Protein AF-A0A545V4P3-F1 (afdb_monomer)

Radius of gyration: 19.89 Å; Cα contacts (8 Å, |Δi|>4): 329; chains: 1; bounding box: 44×47×58 Å

Mean predicted aligned error: 7.84 Å

Solvent-accessible surface area (backbone atoms only — not comparable to full-atom values): 15737 Å² total; per-residue (Å²): 137,82,85,71,93,65,89,86,64,93,69,80,79,75,76,52,69,72,54,35,56,75,68,66,57,77,75,70,66,34,57,62,39,67,76,72,44,78,61,84,86,71,68,67,80,86,48,98,80,55,90,81,79,73,75,94,61,71,41,50,78,60,34,38,66,41,54,41,55,56,48,50,54,50,46,51,55,50,49,49,44,52,74,58,48,37,65,67,29,91,68,31,31,36,61,72,32,31,60,88,28,85,80,6,71,56,28,46,50,51,49,53,51,52,52,60,55,66,48,39,36,76,78,66,34,70,83,85,34,57,50,60,65,33,40,80,72,75,39,26,65,59,50,47,53,50,43,43,54,52,28,47,46,48,25,56,65,44,50,73,44,40,50,92,77,72,53,79,83,37,52,50,48,62,46,83,54,87,72,50,66,70,51,84,76,63,88,65,47,41,56,52,45,28,50,51,25,55,50,21,20,46,49,41,20,48,48,57,47,47,29,45,77,66,71,41,79,76,83,46,72,67,50,50,50,43,33,52,55,16,21,54,50,18,50,49,40,54,74,26,35,39,39,46,74,59,74,55,87,55,18,58,61,31,19,52,46,16,49,55,49,46,66,55,47,37,77,79,36,74,80,38,75,82,103

Organism: NCBI:txid43265

Nearest PDB structures (foldseek):
  3qb5-assembly1_C-2  TM=3.252E-01  e=9.120E-01  Homo sapiens

Sequence (275 aa):
MDCMVNSGTYNPPMLPMSEMIKLKIPRPVGVVEFAFGPDPSSSAPRSDESYANHTTGILDITQGFEILVAGFGIWTHLMAFIFQDGRRAPGMCAPSNCPWVPGSPWFASRDQLETWRANQHRKLYYPNNSVAVHMTLGYGETFSYLNLLYYVSTLMLHREYFPFLPTLESTPQGPVDHPMLEATAPEGWWDESARALFGAAENIAKILHESSECGVHLMTPFAGFCAFSAGYLNLYVYYFPRMNLGRSPQAKTCMDMCLDYLNQFRKIWTIADGW

Secondary structure (DSSP, 8-state):
-------SS-PPPPPPHHHHHHTTPPPPPPHHHHHH---GGG-----TTTTTT---S-B-GGGHHHHHHHHHHHHHHHHHHHHTTGGGSTTTTSGGGSTTSTTSHHHHHHHHHHHHHHTB-GGG-TTTS-HHHHHHTT-HHHHHHHHHHHHHHHHHHHHTTS-SS--TT--S----SSSPPSSPPPTTHHHHHHHHHHHHHHHHHHHHHHHHHTT----SHHHHHHHHHHHHHHHHHHH-GGGGTT--TTHHHHHHHHHHHHHHHTTT-GGGGG-

InterPro domains:
  IPR050815 Transcription factor, fungi [PTHR47338] (1-273)

pLDDT: mean 86.5, std 17.15, range [29.67, 98.88]

Foldseek 3Di:
DDPPDDQPDDDPDDDQPVVCLVVVPDADDFQCCVVPNDDPVVCPDPPNPPPPDDPVAQAELRCLRSLLVLLVNLVVLLVVCVVCVNCQPPPCLEPCQDLPHPPRSLVVSVVSLVVSVVSHDPCLDPPVHALLVCVVVVRSLSSLSSLLSSLVSLQSSLVSFAEPDDDLPDAQDGYPDPPHRPDDDPPCPSLVSLCSNLVSLLRLLVSCLRCVVSVNLPQDVSNLVSLVSSLVSLVVCVSRVNHNPVPCPCSVVSNVSSVVSLVVNCVPGVSSVVD

Structure (mmCIF, N/CA/C/O backbone):
data_AF-A0A545V4P3-F1
#
_entry.id   AF-A0A545V4P3-F1
#
loop_
_atom_site.group_PDB
_atom_site.id
_atom_site.type_symbol
_atom_site.label_atom_id
_atom_site.label_alt_id
_atom_site.label_comp_id
_atom_site.label_asym_id
_atom_site.label_entity_id
_atom_site.label_seq_id
_atom_site.pdbx_PDB_ins_code
_atom_site.Cartn_x
_atom_site.Cartn_y
_atom_site.Cartn_z
_atom_site.occupancy
_atom_site.B_iso_or_equiv
_atom_site.auth_seq_id
_atom_site.auth_comp_id
_atom_site.auth_asym_id
_atom_site.auth_atom_id
_atom_site.pdbx_PDB_model_num
ATOM 1 N N . MET A 1 1 ? -10.320 12.711 -17.713 1.00 29.67 1 MET A N 1
ATOM 2 C CA . MET A 1 1 ? -11.751 12.418 -17.452 1.00 29.67 1 MET A CA 1
ATOM 3 C C . MET A 1 1 ? -11.775 12.133 -15.971 1.00 29.67 1 MET A C 1
ATOM 5 O O . MET A 1 1 ? -11.567 11.003 -15.555 1.00 29.67 1 MET A O 1
ATOM 9 N N . ASP A 1 2 ? -11.828 13.216 -15.201 1.00 34.31 2 ASP A N 1
ATOM 10 C CA . ASP A 1 2 ? -11.319 13.250 -13.833 1.00 34.31 2 ASP A CA 1
ATOM 11 C C . ASP A 1 2 ? -12.499 13.123 -12.889 1.00 34.31 2 ASP A C 1
ATOM 13 O O . ASP A 1 2 ? -13.100 14.109 -12.467 1.00 34.31 2 ASP A O 1
ATOM 17 N N . CYS A 1 3 ? -12.863 11.883 -12.579 1.00 37.62 3 CYS A N 1
ATOM 18 C CA . CYS A 1 3 ? -13.770 11.616 -11.473 1.00 37.62 3 CYS A CA 1
ATOM 19 C C . CYS A 1 3 ? -12.956 11.702 -10.174 1.00 37.62 3 CYS A C 1
ATOM 21 O O . CYS A 1 3 ? -12.646 10.693 -9.544 1.00 37.62 3 CYS A O 1
ATOM 23 N N . MET A 1 4 ? -12.526 12.915 -9.811 1.00 48.62 4 MET A N 1
ATOM 24 C CA . MET A 1 4 ? -11.890 13.144 -8.519 1.00 48.62 4 MET A CA 1
ATOM 25 C C . MET A 1 4 ? -12.941 13.014 -7.422 1.00 48.62 4 MET A C 1
ATOM 27 O O . MET A 1 4 ? -13.942 13.727 -7.384 1.00 48.62 4 MET A O 1
ATOM 31 N N . VAL A 1 5 ? -12.663 12.060 -6.544 1.00 47.12 5 VAL A N 1
ATOM 32 C CA . VAL A 1 5 ? -13.334 11.737 -5.290 1.00 47.12 5 VAL A CA 1
ATOM 33 C C . VAL A 1 5 ? -13.429 13.003 -4.429 1.00 47.12 5 VAL A C 1
ATOM 35 O O . VAL A 1 5 ? -12.537 13.298 -3.641 1.00 47.12 5 VAL A O 1
ATOM 38 N N . ASN A 1 6 ? -14.494 13.787 -4.592 1.00 47.12 6 ASN A N 1
ATOM 39 C CA . ASN A 1 6 ? -14.830 14.883 -3.691 1.00 47.12 6 ASN A CA 1
ATOM 40 C C . ASN A 1 6 ? -16.231 14.627 -3.133 1.00 47.12 6 ASN A C 1
ATOM 42 O O . ASN A 1 6 ? -17.191 14.502 -3.891 1.00 47.12 6 ASN A O 1
ATOM 46 N N . SER A 1 7 ? -16.358 14.533 -1.810 1.00 50.06 7 SER A N 1
ATOM 47 C CA . SER A 1 7 ? -17.589 14.146 -1.106 1.00 50.06 7 SER A CA 1
ATOM 48 C C . SER A 1 7 ? -18.679 15.230 -1.099 1.00 50.06 7 SER A C 1
ATOM 50 O O . SER A 1 7 ? -19.576 15.191 -0.264 1.00 50.06 7 SER A O 1
ATOM 52 N N . GLY A 1 8 ? -18.605 16.224 -1.990 1.00 48.31 8 GLY A N 1
ATOM 53 C CA . GLY A 1 8 ? -19.595 17.301 -2.123 1.00 48.31 8 GLY A CA 1
ATOM 54 C C . GLY A 1 8 ? -19.675 18.276 -0.939 1.00 48.31 8 GLY A C 1
ATOM 55 O O . GLY A 1 8 ? -20.421 19.250 -1.004 1.00 48.31 8 GLY A O 1
ATOM 56 N N . THR A 1 9 ? -18.906 18.058 0.126 1.00 49.41 9 THR A N 1
ATOM 57 C CA . THR A 1 9 ? -18.824 18.925 1.303 1.00 49.41 9 THR A CA 1
ATOM 58 C C . THR A 1 9 ? -17.558 19.774 1.252 1.00 49.41 9 THR A C 1
ATOM 60 O O . THR A 1 9 ? -16.463 19.269 1.013 1.00 49.41 9 THR A O 1
ATOM 63 N N . TYR A 1 10 ? -17.702 21.085 1.473 1.00 43.81 10 TYR A N 1
ATOM 64 C CA . TYR A 1 10 ? -16.563 21.990 1.622 1.00 43.81 10 TYR A CA 1
ATOM 65 C C . TYR A 1 10 ? -15.747 21.568 2.848 1.00 43.81 10 TYR A C 1
ATOM 67 O O . TYR A 1 10 ? -16.162 21.792 3.985 1.00 43.81 10 TYR A O 1
ATOM 75 N N . ASN A 1 11 ? -14.593 20.951 2.611 1.00 51.22 11 ASN A N 1
ATOM 76 C CA . ASN A 1 11 ? -13.601 20.703 3.644 1.00 51.22 11 ASN A CA 1
ATOM 77 C C . ASN A 1 11 ? -12.628 21.889 3.638 1.00 51.22 11 ASN A C 1
ATOM 79 O O . ASN A 1 11 ? -12.045 22.166 2.584 1.00 51.22 11 ASN A O 1
ATOM 83 N N . PRO A 1 12 ? -12.444 22.614 4.759 1.00 47.16 12 PRO A N 1
ATOM 84 C CA . PRO A 1 12 ? -11.404 23.630 4.822 1.00 47.16 12 PRO A CA 1
ATOM 85 C C . PRO A 1 12 ? -10.059 22.969 4.481 1.00 47.16 12 PRO A C 1
ATOM 87 O O . PRO A 1 12 ? -9.793 21.865 4.966 1.00 47.16 12 PRO A O 1
ATOM 90 N N . PRO A 1 13 ? -9.225 23.592 3.629 1.00 56.50 13 PRO A N 1
ATOM 91 C CA . PRO A 1 13 ? -7.958 23.000 3.231 1.00 56.50 13 PRO A CA 1
ATOM 92 C C . PRO A 1 13 ? -7.109 22.756 4.479 1.00 56.50 13 PRO A C 1
ATOM 94 O O . PRO A 1 13 ? -6.840 23.677 5.252 1.00 56.50 13 PRO A O 1
ATOM 97 N N . MET A 1 14 ? -6.718 21.499 4.689 1.00 62.97 14 MET A N 1
ATOM 98 C CA . MET A 1 14 ? -5.789 21.137 5.752 1.00 62.97 14 MET A CA 1
ATOM 99 C C . MET A 1 14 ? -4.492 21.926 5.540 1.00 62.97 14 MET A C 1
ATOM 101 O O . MET A 1 14 ? -3.953 21.934 4.431 1.00 62.97 14 MET A O 1
ATOM 105 N N . LEU A 1 15 ? -4.010 22.617 6.578 1.00 67.62 15 LEU A N 1
ATOM 106 C CA . LEU A 1 15 ? -2.757 23.367 6.491 1.00 67.62 15 LEU A CA 1
ATOM 107 C C . LEU A 1 15 ? -1.617 22.398 6.133 1.00 67.62 15 LEU A C 1
ATOM 109 O O . LEU A 1 15 ? -1.449 21.393 6.827 1.00 67.62 15 LEU A O 1
ATOM 113 N N . PRO A 1 16 ? -0.822 22.672 5.082 1.00 70.88 16 PRO A N 1
ATOM 114 C CA . PRO A 1 16 ? 0.350 21.864 4.776 1.00 70.88 16 PRO A CA 1
ATOM 115 C C . PRO A 1 16 ? 1.302 21.812 5.972 1.00 70.88 16 PRO A C 1
ATOM 117 O O . PRO A 1 16 ? 1.463 22.805 6.683 1.00 70.88 16 PRO A O 1
ATOM 120 N N . MET A 1 17 ? 2.003 20.689 6.156 1.00 69.88 17 MET A N 1
ATOM 121 C CA . MET A 1 17 ? 2.972 20.538 7.254 1.00 69.88 17 MET A CA 1
ATOM 122 C C . MET A 1 17 ? 4.023 21.657 7.265 1.00 69.88 17 MET A C 1
ATOM 124 O O . MET A 1 17 ? 4.408 22.133 8.327 1.00 69.88 17 MET A O 1
ATOM 128 N N . SER A 1 18 ? 4.446 22.129 6.090 1.00 72.25 18 SER A N 1
ATOM 129 C CA . SER A 1 18 ? 5.366 23.263 5.955 1.00 72.25 18 SER A CA 1
ATOM 130 C C . SER A 1 18 ? 4.802 24.566 6.534 1.00 72.25 18 SER A C 1
ATOM 132 O O . SER A 1 18 ? 5.538 25.310 7.178 1.00 72.25 18 SER A O 1
ATOM 134 N N . GLU A 1 19 ? 3.508 24.835 6.356 1.00 76.19 19 GLU A N 1
ATOM 135 C CA . GLU A 1 19 ? 2.829 25.996 6.943 1.00 76.19 19 GLU A CA 1
ATOM 136 C C . GLU A 1 19 ? 2.600 25.814 8.445 1.00 76.19 19 GLU A C 1
ATOM 138 O O . GLU A 1 19 ? 2.830 26.741 9.217 1.00 76.19 19 GLU A O 1
ATOM 143 N N . MET A 1 20 ? 2.243 24.607 8.893 1.00 73.81 20 MET A N 1
ATOM 144 C CA . MET A 1 20 ? 2.129 24.305 10.325 1.00 73.81 20 MET A CA 1
ATOM 145 C C . MET A 1 20 ? 3.449 24.540 11.070 1.00 73.81 20 MET A C 1
ATOM 147 O O . MET A 1 20 ? 3.442 25.112 12.159 1.00 73.81 20 MET A O 1
ATOM 151 N N . ILE A 1 21 ? 4.579 24.158 10.462 1.00 74.31 21 ILE A N 1
ATOM 152 C CA . ILE A 1 21 ? 5.923 24.405 11.001 1.00 74.31 21 ILE A CA 1
ATOM 153 C C . ILE A 1 21 ? 6.200 25.911 11.093 1.00 74.31 21 ILE A C 1
ATOM 155 O O . ILE A 1 21 ? 6.631 26.384 12.143 1.00 74.31 21 ILE A O 1
ATOM 159 N N . LYS A 1 22 ? 5.906 26.686 10.038 1.00 79.06 22 LYS A N 1
ATOM 160 C CA . LYS A 1 22 ? 6.070 28.154 10.054 1.00 79.06 22 LYS A CA 1
ATOM 161 C C . LYS A 1 22 ? 5.232 28.818 11.146 1.00 79.06 22 LYS A C 1
ATOM 163 O O . LYS A 1 22 ? 5.703 29.736 11.811 1.00 79.06 22 LYS A O 1
ATOM 168 N N . LEU A 1 23 ? 4.005 28.338 11.339 1.00 80.12 23 LEU A N 1
ATOM 169 C CA . LEU A 1 23 ? 3.070 28.821 12.354 1.00 80.12 23 LEU A CA 1
ATOM 170 C C . LEU A 1 23 ? 3.379 28.294 13.765 1.00 80.12 23 LEU A C 1
ATOM 172 O O . LEU A 1 23 ? 2.653 28.625 14.700 1.00 80.12 23 LEU A O 1
ATOM 176 N N . LYS A 1 24 ? 4.438 27.488 13.931 1.00 79.75 24 LYS A N 1
ATOM 177 C CA . LYS A 1 24 ? 4.827 26.850 15.197 1.00 79.75 24 LYS A CA 1
ATOM 178 C C . LYS A 1 24 ? 3.678 26.064 15.844 1.00 79.75 24 LYS A C 1
ATOM 180 O O . LYS A 1 24 ? 3.554 26.023 17.068 1.00 79.75 24 LYS A O 1
ATOM 185 N N . ILE A 1 25 ? 2.825 25.442 15.026 1.00 73.00 25 ILE A N 1
ATOM 186 C CA . ILE A 1 25 ? 1.746 24.581 15.518 1.00 73.00 25 ILE A CA 1
ATOM 187 C C . ILE A 1 25 ? 2.390 23.293 16.057 1.00 73.00 25 ILE A C 1
ATOM 189 O O . ILE A 1 25 ? 3.090 22.609 15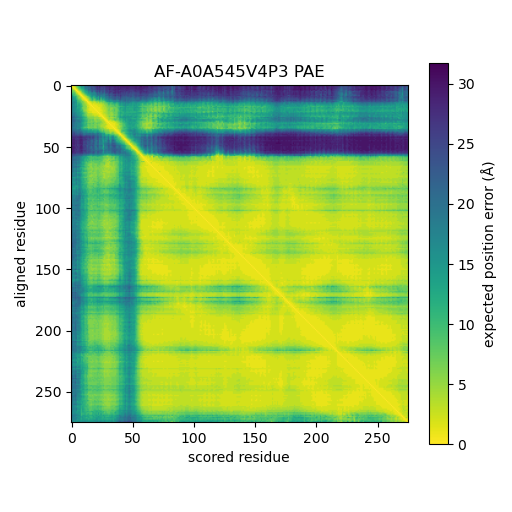.303 1.00 73.00 25 ILE A O 1
ATOM 193 N N . PRO A 1 26 ? 2.195 22.946 17.344 1.00 68.00 26 PRO A N 1
ATOM 194 C CA . PRO A 1 26 ? 2.789 21.746 17.917 1.00 68.00 26 PRO A CA 1
ATOM 195 C C . PRO A 1 26 ? 2.191 20.484 17.285 1.00 68.00 26 PRO A C 1
ATOM 197 O O . PRO A 1 26 ? 1.032 20.467 16.865 1.00 68.00 26 PRO A O 1
ATOM 200 N N . ARG A 1 27 ? 2.982 19.406 17.240 1.00 66.31 27 ARG A N 1
ATOM 201 C CA . ARG A 1 27 ? 2.484 18.086 16.833 1.00 66.31 27 ARG A CA 1
ATOM 202 C C . ARG A 1 27 ? 1.410 17.578 17.807 1.00 66.31 27 ARG A C 1
ATOM 204 O O . ARG A 1 27 ? 1.413 17.999 18.968 1.00 66.31 27 ARG A O 1
ATOM 211 N N . PRO A 1 28 ? 0.522 16.668 17.358 1.00 68.19 28 PRO A N 1
ATOM 212 C CA . PRO A 1 28 ? -0.401 15.985 18.253 1.00 68.19 28 PRO A CA 1
ATOM 213 C C . PRO A 1 28 ? 0.367 15.337 19.402 1.00 68.19 28 PRO A C 1
ATOM 215 O O . PRO A 1 28 ? 1.348 14.633 19.174 1.00 68.19 28 PRO A O 1
ATOM 218 N N . VAL A 1 29 ? -0.080 15.598 20.624 1.00 70.00 29 VAL A N 1
ATOM 219 C CA . VAL A 1 29 ? 0.457 14.958 21.824 1.00 70.00 29 VAL A CA 1
ATOM 220 C C . VAL A 1 29 ? -0.023 13.506 21.904 1.00 70.00 29 VAL A C 1
ATOM 222 O O . VAL A 1 29 ? -1.083 13.164 21.369 1.00 70.00 29 VAL A O 1
ATOM 225 N N . GLY A 1 30 ? 0.750 12.637 22.560 1.00 70.69 30 GLY A N 1
ATOM 226 C CA . GLY A 1 30 ? 0.338 11.249 22.791 1.00 70.69 30 GLY A CA 1
ATOM 227 C C . GLY A 1 30 ? -0.947 11.171 23.625 1.00 70.69 30 GLY A C 1
ATOM 228 O O . GLY A 1 30 ? -1.275 12.106 24.352 1.00 70.69 30 GLY A O 1
ATOM 229 N N . VAL A 1 31 ? -1.670 10.048 23.571 1.00 72.75 31 VAL A N 1
ATOM 230 C CA . VAL A 1 31 ? -2.958 9.884 24.285 1.00 72.75 31 VAL A CA 1
ATOM 231 C C . VAL A 1 31 ? -2.815 10.136 25.791 1.00 72.75 31 VAL A C 1
ATOM 233 O O . VAL A 1 31 ? -3.684 10.751 26.404 1.00 72.75 31 VAL A O 1
ATOM 236 N N . VAL A 1 32 ? -1.696 9.708 26.380 1.00 74.31 32 VAL A N 1
ATOM 237 C CA . VAL A 1 32 ? -1.395 9.924 27.804 1.00 74.31 32 VAL A CA 1
ATOM 238 C C . VAL A 1 32 ? -1.165 11.408 28.099 1.00 74.31 32 VAL A C 1
ATOM 240 O O . VAL A 1 32 ? -1.769 11.948 29.020 1.00 74.31 32 VAL A O 1
ATOM 243 N N . GLU A 1 33 ? -0.347 12.088 27.296 1.00 74.81 33 GLU A N 1
ATOM 244 C CA . GLU A 1 33 ? -0.072 13.521 27.454 1.00 74.81 33 GLU A CA 1
ATOM 245 C C . GLU A 1 33 ? -1.329 14.372 27.206 1.00 74.81 33 GLU A C 1
ATOM 247 O O . GLU A 1 33 ? -1.557 15.353 27.907 1.00 74.81 33 GLU A O 1
ATOM 252 N N . PHE A 1 34 ? -2.196 13.976 26.269 1.00 77.00 34 PHE A N 1
ATOM 253 C CA . PHE A 1 34 ? -3.498 14.615 26.070 1.00 77.00 34 PHE A CA 1
ATOM 254 C C . PHE A 1 34 ? -4.400 14.478 27.302 1.00 77.00 34 PHE A C 1
ATOM 256 O O . PHE A 1 34 ? -5.031 15.446 27.719 1.00 77.00 34 PHE A O 1
ATOM 263 N N . ALA A 1 35 ? -4.470 13.275 27.880 1.00 77.94 35 ALA A N 1
ATOM 264 C CA . ALA A 1 35 ? -5.361 12.982 28.998 1.00 77.94 35 ALA A CA 1
ATOM 265 C C . ALA A 1 35 ? -4.891 13.601 30.323 1.00 77.94 35 ALA A C 1
ATOM 267 O O . ALA A 1 35 ? -5.721 14.021 31.129 1.00 77.94 35 ALA A O 1
ATOM 268 N N . PHE A 1 36 ? -3.577 13.646 30.558 1.00 78.81 36 PHE A N 1
ATOM 269 C CA . PHE A 1 36 ? -3.003 14.000 31.861 1.00 78.81 36 PHE A CA 1
ATOM 270 C C . PHE A 1 36 ? -2.136 15.266 31.848 1.00 78.81 36 PHE A C 1
ATOM 272 O O . PHE A 1 36 ? -1.739 15.739 32.911 1.00 78.81 36 PHE A O 1
ATOM 279 N N . GLY A 1 37 ? -1.886 15.849 30.675 1.00 70.12 37 GLY A N 1
ATOM 280 C CA . GLY A 1 37 ? -0.972 16.972 30.493 1.00 70.12 37 GLY A CA 1
ATOM 281 C C . GLY A 1 37 ? 0.491 16.534 30.324 1.00 70.12 37 GLY A C 1
ATOM 282 O O . GLY A 1 37 ? 0.826 15.364 30.530 1.00 70.12 37 GLY A O 1
ATOM 283 N N . PRO A 1 38 ? 1.376 17.465 29.923 1.00 68.12 38 PRO A N 1
ATOM 284 C CA . PRO A 1 38 ? 2.801 17.193 29.773 1.00 68.12 38 PRO A CA 1
ATOM 285 C C . PRO A 1 38 ? 3.434 16.854 31.121 1.00 68.12 38 PRO A C 1
ATOM 287 O O . PRO A 1 38 ? 3.175 17.518 32.127 1.00 68.12 38 PRO A O 1
ATOM 290 N N . ASP A 1 39 ? 4.294 15.837 31.132 1.00 62.25 39 ASP A N 1
ATOM 291 C CA . ASP A 1 39 ? 5.055 15.478 32.322 1.00 62.25 39 ASP A CA 1
ATOM 292 C C . ASP A 1 39 ? 6.038 16.625 32.642 1.00 62.25 39 ASP A C 1
ATOM 294 O O . ASP A 1 39 ? 6.860 16.984 31.791 1.00 62.25 39 ASP A O 1
ATOM 298 N N . PRO A 1 40 ? 5.991 17.238 33.842 1.00 54.66 40 PRO A N 1
ATOM 299 C CA . PRO A 1 40 ? 6.886 18.340 34.194 1.00 54.66 40 PRO A CA 1
ATOM 300 C C . PRO A 1 40 ? 8.372 17.952 34.098 1.00 54.66 40 PRO A C 1
ATOM 302 O O . PRO A 1 40 ? 9.222 18.823 33.901 1.00 54.66 40 PRO A O 1
ATOM 305 N N . SER A 1 41 ? 8.689 16.654 34.176 1.00 53.53 41 SER A N 1
ATOM 306 C CA . SER A 1 41 ? 10.047 16.120 34.058 1.00 53.53 41 SER A CA 1
ATOM 307 C C . SER A 1 41 ? 10.551 15.944 32.615 1.00 53.53 41 SER A C 1
ATOM 309 O O . SER A 1 41 ? 11.761 15.854 32.412 1.00 53.53 41 SER A O 1
ATOM 311 N N . SER A 1 42 ? 9.673 15.964 31.600 1.00 50.16 42 SER A N 1
ATOM 312 C CA . SER A 1 42 ? 10.056 15.824 30.183 1.00 50.16 42 SER A CA 1
ATOM 313 C C . SER A 1 42 ? 10.294 17.165 29.479 1.00 50.16 42 SER A C 1
ATOM 315 O O . SER A 1 42 ? 10.381 17.222 28.250 1.00 50.16 42 SER A O 1
ATOM 317 N N . SER A 1 43 ? 10.389 18.255 30.243 1.00 43.72 43 SER A N 1
ATOM 318 C CA . SER A 1 43 ? 10.613 19.616 29.756 1.00 43.72 43 SER A CA 1
ATOM 319 C C . SER A 1 43 ? 12.064 19.842 29.304 1.00 43.72 43 SER A C 1
ATOM 321 O O . SER A 1 43 ? 12.767 20.729 29.783 1.00 43.72 43 SER A O 1
ATOM 323 N N . ALA A 1 44 ? 12.526 19.072 28.316 1.00 37.31 44 ALA A N 1
ATOM 324 C CA . ALA A 1 44 ? 13.587 19.577 27.456 1.00 37.31 44 ALA A CA 1
ATOM 325 C C . ALA A 1 44 ? 13.029 20.816 26.728 1.00 37.31 44 ALA A C 1
ATOM 327 O O . ALA A 1 4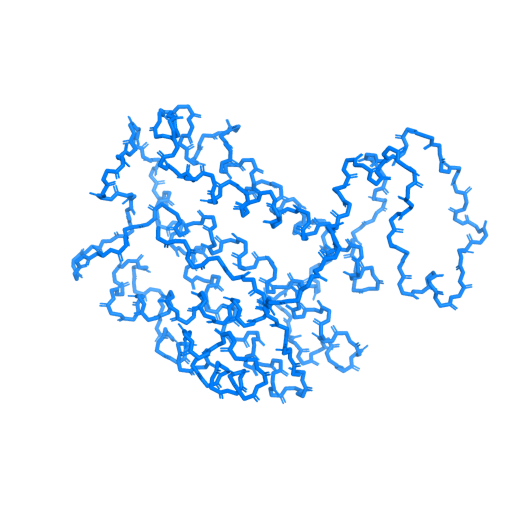4 ? 11.900 20.766 26.224 1.00 37.31 44 ALA A O 1
ATOM 328 N N . PRO A 1 45 ? 13.759 21.944 26.690 1.00 37.78 45 PRO A N 1
ATOM 329 C CA . PRO A 1 45 ? 13.276 23.140 26.022 1.00 37.78 45 PRO A CA 1
ATOM 330 C C . PRO A 1 45 ? 12.992 22.783 24.563 1.00 37.78 45 PRO A C 1
ATOM 332 O O . PRO A 1 45 ? 13.883 22.324 23.848 1.00 37.78 45 PRO A O 1
ATOM 335 N N . ARG A 1 46 ? 11.743 22.976 24.122 1.00 47.88 46 ARG A N 1
ATOM 336 C CA . ARG A 1 46 ? 11.370 22.949 22.703 1.00 47.88 46 ARG A CA 1
ATOM 337 C C . ARG A 1 46 ? 12.036 24.157 22.032 1.00 47.88 46 ARG A C 1
ATOM 339 O O . ARG A 1 46 ? 11.399 25.184 21.825 1.00 47.88 46 ARG A O 1
ATOM 346 N N . SER A 1 47 ? 13.345 24.077 21.802 1.00 33.97 47 SER A N 1
ATOM 347 C CA . SER A 1 47 ? 14.100 25.072 21.050 1.00 33.97 47 SER A CA 1
ATOM 348 C C . SER A 1 47 ? 13.648 25.049 19.591 1.00 33.97 47 SER A C 1
ATOM 350 O O . SER A 1 47 ? 13.296 24.000 19.048 1.00 33.97 47 SER A O 1
ATOM 352 N N . ASP A 1 48 ? 13.669 26.221 18.956 1.00 38.31 48 ASP A N 1
ATOM 353 C CA . ASP A 1 48 ? 13.244 26.453 17.567 1.00 38.31 48 ASP A CA 1
ATOM 354 C C . ASP A 1 48 ? 14.016 25.611 16.517 1.00 38.31 48 ASP A C 1
ATOM 356 O O . ASP A 1 48 ? 13.631 25.583 15.352 1.00 38.31 48 ASP A O 1
ATOM 360 N N . GLU A 1 49 ? 15.050 24.863 16.919 1.00 32.78 49 GLU A N 1
ATOM 361 C CA . GLU A 1 49 ? 15.834 23.946 16.071 1.00 32.78 49 GLU A CA 1
ATOM 362 C C . GLU A 1 49 ? 15.422 22.459 16.204 1.00 32.78 49 GLU A C 1
ATOM 364 O O . GLU A 1 49 ? 15.940 21.596 15.497 1.00 32.78 49 GLU A O 1
ATOM 369 N N . SER A 1 50 ? 14.457 22.131 17.073 1.00 36.94 50 SER A N 1
ATOM 370 C CA . SER A 1 50 ? 14.085 20.747 17.437 1.00 36.94 50 SER A CA 1
ATOM 371 C C . SER A 1 50 ? 13.015 20.098 16.533 1.00 36.94 50 SER A C 1
ATOM 373 O O . SER A 1 50 ? 12.633 18.944 16.718 1.00 36.94 50 SER A O 1
ATOM 375 N N . TYR A 1 51 ? 12.539 20.793 15.496 1.00 44.56 51 TYR A N 1
ATOM 376 C CA . TYR A 1 51 ? 11.476 20.287 14.609 1.00 44.56 51 TYR A CA 1
ATOM 377 C C . TYR A 1 51 ? 11.900 19.134 13.681 1.00 44.56 51 TYR A C 1
ATOM 379 O O . TYR A 1 51 ? 11.036 18.518 13.053 1.00 44.56 51 TYR A O 1
ATOM 387 N N . ALA A 1 52 ? 13.201 18.829 13.593 1.00 36.75 52 ALA A N 1
ATOM 388 C CA . ALA A 1 52 ? 13.729 17.823 12.673 1.00 36.75 52 ALA A CA 1
ATOM 389 C C . ALA A 1 52 ? 14.198 16.511 13.330 1.00 36.75 52 ALA A C 1
ATOM 391 O O . ALA A 1 52 ? 14.128 15.491 12.659 1.00 36.75 52 ALA A O 1
ATOM 392 N N . ASN A 1 53 ? 14.657 16.485 14.593 1.00 38.41 53 ASN A N 1
ATOM 393 C CA . ASN A 1 53 ? 15.557 15.395 15.028 1.00 38.41 53 ASN A CA 1
ATOM 394 C C . ASN A 1 53 ? 15.407 14.855 16.467 1.00 38.41 53 ASN A C 1
ATOM 396 O O . ASN A 1 53 ? 16.329 14.214 16.969 1.00 38.41 53 ASN A O 1
ATOM 400 N N . HIS A 1 54 ? 14.256 15.004 17.129 1.00 37.47 54 HIS A N 1
ATOM 401 C CA . HIS A 1 54 ? 14.020 14.312 18.407 1.00 37.47 54 HIS A CA 1
ATOM 402 C C . HIS A 1 54 ? 12.759 13.444 18.404 1.00 37.47 54 HIS A C 1
ATOM 404 O O . HIS A 1 54 ? 11.744 13.779 19.001 1.00 37.47 54 HIS A O 1
ATOM 410 N N . THR A 1 55 ? 12.859 12.270 17.778 1.00 45.84 55 THR A N 1
ATOM 411 C CA . THR A 1 55 ? 12.126 11.068 18.210 1.00 45.84 55 THR A CA 1
ATOM 412 C C . THR A 1 55 ? 13.108 10.224 19.021 1.00 45.84 55 THR A C 1
ATOM 414 O O . THR A 1 55 ? 13.842 9.402 18.486 1.00 45.84 55 THR A O 1
ATOM 417 N N . THR A 1 56 ? 13.210 10.467 20.328 1.00 46.72 56 THR A N 1
ATOM 418 C CA . THR A 1 56 ? 14.142 9.748 21.224 1.00 46.72 56 THR A CA 1
ATOM 419 C C . THR A 1 56 ? 13.652 8.348 21.627 1.00 46.72 56 THR A C 1
ATOM 421 O O . THR A 1 56 ? 14.125 7.777 22.606 1.00 46.72 56 THR A O 1
ATOM 424 N N . GLY A 1 57 ? 12.742 7.751 20.854 1.00 61.69 57 GLY A N 1
ATOM 425 C CA . GLY A 1 57 ? 12.245 6.399 21.074 1.00 61.69 57 GLY A CA 1
ATOM 426 C C . GLY A 1 57 ? 11.429 5.877 19.895 1.00 61.69 57 GLY A C 1
ATOM 427 O O . GLY A 1 57 ? 10.898 6.644 19.095 1.00 61.69 57 GLY A O 1
ATOM 428 N N . ILE A 1 58 ? 11.347 4.552 19.803 1.00 74.69 58 ILE A N 1
ATOM 429 C CA . ILE A 1 58 ? 10.461 3.843 18.876 1.00 74.69 58 ILE A CA 1
ATOM 430 C C . ILE A 1 58 ? 9.006 4.179 19.242 1.00 74.69 58 ILE A C 1
ATOM 432 O O . ILE A 1 58 ? 8.621 3.980 20.395 1.00 74.69 58 ILE A O 1
ATOM 436 N N . LEU A 1 59 ? 8.205 4.642 18.275 1.00 79.81 59 LEU A N 1
ATOM 437 C CA . LEU A 1 59 ? 6.820 5.062 18.516 1.00 79.81 59 LEU A CA 1
ATOM 438 C C . LEU A 1 59 ? 5.896 3.856 18.737 1.00 79.81 59 LEU A C 1
ATOM 440 O O . LEU A 1 59 ? 5.919 2.896 17.965 1.00 79.81 59 LEU A O 1
ATOM 444 N N . ASP A 1 60 ? 5.055 3.897 19.765 1.00 86.94 60 ASP A N 1
ATOM 445 C CA . ASP A 1 60 ? 4.081 2.856 20.086 1.00 86.94 60 ASP A CA 1
ATOM 446 C C . ASP A 1 60 ? 2.628 3.304 19.852 1.00 86.94 60 ASP A C 1
ATOM 448 O O . ASP A 1 60 ? 2.344 4.392 19.349 1.00 86.94 60 ASP A O 1
ATOM 452 N N . ILE A 1 61 ? 1.677 2.424 20.181 1.00 88.19 61 ILE A N 1
ATOM 453 C CA . ILE A 1 61 ? 0.253 2.653 19.913 1.00 88.19 61 ILE A CA 1
ATOM 454 C C . ILE A 1 61 ? -0.312 3.888 20.635 1.00 88.19 61 ILE A C 1
ATOM 456 O O . ILE A 1 61 ? -1.271 4.492 20.155 1.00 88.19 61 ILE A O 1
ATOM 460 N N . THR A 1 62 ? 0.292 4.309 21.752 1.00 86.31 62 THR A N 1
ATOM 461 C CA . THR A 1 62 ? -0.147 5.483 22.521 1.00 86.31 62 THR A CA 1
ATOM 462 C C . THR A 1 62 ? 0.154 6.798 21.798 1.00 86.31 62 THR A C 1
ATOM 464 O O . THR A 1 62 ? -0.519 7.800 22.045 1.00 86.31 62 THR A O 1
ATOM 467 N N . GLN A 1 63 ? 1.106 6.786 20.856 1.00 87.56 63 GLN A N 1
ATOM 468 C CA . GLN A 1 63 ? 1.396 7.890 19.936 1.00 87.56 63 GLN A CA 1
ATOM 469 C C . GLN A 1 63 ? 0.713 7.707 18.569 1.00 87.56 63 GLN A C 1
ATOM 471 O O . GLN A 1 63 ? 1.099 8.333 17.583 1.00 87.56 63 GLN A O 1
ATOM 476 N N .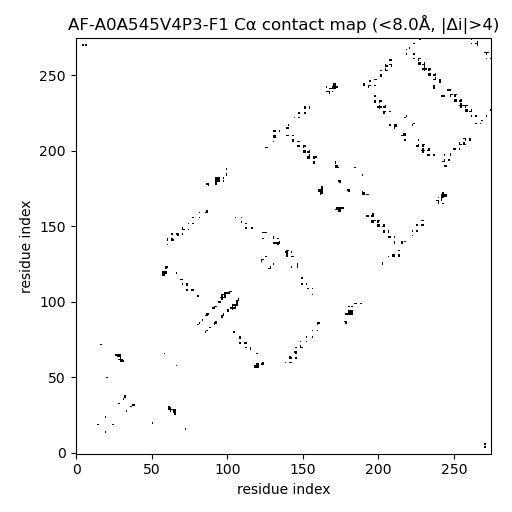 GLY A 1 64 ? -0.327 6.871 18.483 1.00 87.69 64 GLY A N 1
ATOM 477 C CA . GLY A 1 64 ? -0.980 6.521 17.221 1.00 87.69 64 GLY A CA 1
ATOM 478 C C . GLY A 1 64 ? -1.426 7.714 16.368 1.00 87.69 64 GLY A C 1
ATOM 479 O O . GLY A 1 64 ? -1.268 7.673 15.152 1.00 87.69 64 GLY A O 1
ATOM 480 N N . PHE A 1 65 ? -1.906 8.805 16.976 1.00 86.38 65 PHE A N 1
ATOM 481 C CA . PHE A 1 65 ? -2.264 10.021 16.233 1.00 86.38 65 PHE A CA 1
ATOM 482 C C . PHE A 1 65 ? -1.056 10.727 15.612 1.00 86.38 65 PHE A C 1
ATOM 484 O O . PHE A 1 65 ? -1.144 11.171 14.469 1.00 86.38 65 PHE A O 1
ATOM 491 N N . GLU A 1 66 ? 0.074 10.804 16.320 1.00 86.19 66 GLU A N 1
ATOM 492 C CA . GLU A 1 66 ? 1.311 11.354 15.755 1.00 86.19 66 GLU A CA 1
ATOM 493 C C . GLU A 1 66 ? 1.768 10.511 14.560 1.00 86.19 66 GLU A C 1
ATOM 495 O O . GLU A 1 66 ? 2.064 11.051 13.490 1.00 86.19 66 GLU A O 1
ATOM 500 N N . ILE A 1 67 ? 1.751 9.183 14.721 1.00 91.00 67 ILE A N 1
ATOM 501 C CA . ILE A 1 67 ? 2.125 8.242 13.664 1.00 91.00 67 ILE A CA 1
ATOM 502 C C . ILE A 1 67 ? 1.222 8.430 12.437 1.00 91.00 67 ILE A C 1
ATOM 504 O O . ILE A 1 67 ? 1.726 8.518 11.315 1.00 91.00 67 ILE A O 1
ATOM 508 N N . LEU A 1 68 ? -0.096 8.518 12.642 1.00 92.81 68 LEU A N 1
ATOM 509 C CA . LEU A 1 68 ? -1.077 8.696 11.572 1.00 92.81 68 LEU A CA 1
ATOM 510 C C . LEU A 1 68 ? -0.905 10.031 10.849 1.00 92.81 68 LEU A C 1
ATOM 512 O O . LEU A 1 68 ? -0.873 10.042 9.623 1.00 92.81 68 LEU A O 1
ATOM 516 N N . VAL A 1 69 ? -0.753 11.147 11.570 1.00 88.44 69 VAL A N 1
ATOM 517 C CA . VAL A 1 69 ? -0.568 12.471 10.950 1.00 88.44 69 VAL A CA 1
ATOM 518 C C . VAL A 1 69 ? 0.702 12.505 10.099 1.00 88.44 69 VAL A C 1
ATOM 520 O O . VAL A 1 69 ? 0.661 12.965 8.957 1.00 88.44 69 VAL A O 1
ATOM 523 N N . ALA A 1 70 ? 1.813 11.957 10.603 1.00 88.56 70 ALA A N 1
ATOM 524 C CA . ALA A 1 70 ? 3.043 11.837 9.824 1.00 88.56 70 ALA A CA 1
ATOM 525 C C . ALA A 1 70 ? 2.845 10.965 8.569 1.00 88.56 70 ALA A C 1
ATOM 527 O O . ALA A 1 70 ? 3.261 11.351 7.475 1.00 88.56 70 ALA A O 1
ATOM 528 N N . GLY A 1 71 ? 2.152 9.831 8.705 1.00 92.69 71 GLY A N 1
ATOM 529 C CA . GLY A 1 71 ? 1.851 8.934 7.590 1.00 92.69 71 GLY A CA 1
ATOM 530 C C . GLY A 1 71 ? 0.955 9.580 6.529 1.00 92.69 71 GLY A C 1
ATOM 531 O O . GLY A 1 71 ? 1.213 9.440 5.336 1.00 92.69 71 GLY A O 1
ATOM 532 N N . PHE A 1 72 ? -0.068 10.340 6.934 1.00 93.00 72 PHE A N 1
ATOM 533 C CA . PHE A 1 72 ? -0.951 11.040 5.998 1.00 93.00 72 PHE A CA 1
ATOM 534 C C . PHE A 1 72 ? -0.224 12.170 5.263 1.00 93.00 72 PHE A C 1
ATOM 536 O O . PHE A 1 72 ? -0.541 12.460 4.106 1.00 93.00 72 PHE A O 1
ATOM 543 N N . GLY A 1 73 ? 0.799 12.760 5.887 1.00 89.06 73 GLY A N 1
ATOM 544 C CA . GLY A 1 73 ? 1.749 13.632 5.204 1.00 89.06 73 GLY A CA 1
ATOM 545 C C . GLY A 1 73 ? 2.424 12.923 4.027 1.00 89.06 73 GLY A C 1
ATOM 546 O O . GLY A 1 73 ? 2.405 13.446 2.914 1.00 89.06 73 GLY A O 1
ATOM 547 N N . ILE A 1 74 ? 2.954 11.715 4.237 1.00 92.31 74 ILE A N 1
ATOM 548 C CA . ILE A 1 74 ? 3.599 10.906 3.184 1.00 92.31 74 ILE A CA 1
ATOM 549 C C . ILE A 1 74 ? 2.586 10.522 2.099 1.00 92.31 74 ILE A C 1
ATOM 551 O O . ILE A 1 74 ? 2.840 10.737 0.915 1.00 92.31 74 ILE A O 1
ATOM 555 N N . TRP A 1 75 ? 1.411 10.033 2.501 1.00 93.69 75 TRP A N 1
ATOM 556 C CA . TRP A 1 75 ? 0.308 9.704 1.596 1.00 93.69 75 TRP A CA 1
ATOM 557 C C . TRP A 1 75 ? -0.070 10.868 0.679 1.00 93.69 75 TRP A C 1
ATOM 559 O O . TRP A 1 75 ? -0.256 10.677 -0.518 1.00 93.69 75 TRP A O 1
ATOM 569 N N . THR A 1 76 ? -0.137 12.084 1.221 1.00 90.31 76 THR A N 1
ATOM 570 C CA . THR A 1 76 ? -0.480 13.280 0.441 1.00 90.31 76 THR A CA 1
ATOM 571 C C . THR A 1 76 ? 0.574 13.575 -0.626 1.00 90.31 76 THR A C 1
ATOM 573 O O . THR A 1 76 ? 0.217 13.850 -1.768 1.00 90.31 76 THR A O 1
ATOM 576 N N . HIS A 1 77 ? 1.867 13.478 -0.293 1.00 89.25 77 HIS A N 1
ATOM 577 C CA . HIS A 1 77 ? 2.950 13.682 -1.266 1.00 89.25 77 HIS A CA 1
ATOM 578 C C . HIS A 1 77 ? 2.939 12.614 -2.365 1.00 89.25 77 HIS A C 1
ATOM 580 O O . HIS A 1 77 ? 3.085 12.928 -3.544 1.00 89.25 77 HIS A O 1
ATOM 586 N N . LEU A 1 78 ? 2.713 11.359 -1.980 1.00 92.75 78 LEU A N 1
ATOM 587 C CA . LEU A 1 78 ? 2.598 10.224 -2.891 1.00 92.75 78 LEU A CA 1
ATOM 588 C C . LEU A 1 78 ? 1.413 10.396 -3.850 1.00 92.75 78 LEU A C 1
ATOM 590 O O . LEU A 1 78 ? 1.567 10.253 -5.060 1.00 92.75 78 LEU A O 1
ATOM 594 N N . MET A 1 79 ? 0.237 10.741 -3.325 1.00 91.56 79 MET A N 1
ATOM 595 C CA . MET A 1 79 ? -0.953 11.001 -4.137 1.00 91.56 79 MET A CA 1
ATOM 596 C C . MET A 1 79 ? -0.758 12.198 -5.062 1.00 91.56 79 MET A C 1
ATOM 598 O O . MET A 1 79 ? -1.183 12.145 -6.210 1.00 91.56 79 MET A O 1
ATOM 602 N N . ALA A 1 80 ? -0.084 13.254 -4.600 1.00 91.00 80 ALA A N 1
ATOM 603 C CA . ALA A 1 80 ? 0.251 14.392 -5.447 1.00 91.00 80 ALA A CA 1
ATOM 604 C C . ALA A 1 80 ? 1.135 13.974 -6.629 1.00 91.00 80 ALA A C 1
ATOM 606 O O . ALA A 1 80 ? 0.863 14.396 -7.746 1.00 91.00 80 ALA A O 1
ATOM 607 N N . PHE A 1 81 ? 2.130 13.107 -6.410 1.00 89.88 81 PHE A N 1
ATOM 608 C CA . PHE A 1 81 ? 2.932 12.540 -7.496 1.00 89.88 81 PHE A CA 1
ATOM 609 C C . PHE A 1 81 ? 2.065 11.769 -8.503 1.00 89.88 81 PHE A C 1
ATOM 611 O O . PHE A 1 81 ? 2.144 12.032 -9.698 1.00 89.88 81 PHE A O 1
ATOM 618 N N . ILE A 1 82 ? 1.198 10.867 -8.032 1.00 89.88 82 ILE A N 1
ATOM 619 C CA . ILE A 1 82 ? 0.338 10.051 -8.908 1.00 89.88 82 ILE A CA 1
ATOM 620 C C . ILE A 1 82 ? -0.661 10.917 -9.689 1.00 89.88 82 ILE A C 1
ATOM 622 O O . ILE A 1 82 ? -0.863 10.699 -10.880 1.00 89.88 82 ILE A O 1
ATOM 626 N N . PHE A 1 83 ? -1.266 11.921 -9.051 1.00 89.06 83 PHE A N 1
ATOM 627 C CA . PHE A 1 83 ? -2.226 12.809 -9.711 1.00 89.06 83 PHE A CA 1
ATOM 628 C C . PHE A 1 83 ? -1.576 13.850 -10.626 1.00 89.06 83 PHE A C 1
ATOM 630 O O . PHE A 1 83 ? -2.244 14.370 -11.514 1.00 89.06 83 PHE A O 1
ATOM 637 N N . GLN A 1 84 ? -0.284 14.137 -10.461 1.00 90.44 84 GLN A N 1
ATOM 638 C CA . GLN A 1 84 ? 0.500 14.958 -11.390 1.00 90.44 84 GLN A CA 1
ATOM 639 C C . GLN A 1 84 ? 1.101 14.089 -12.502 1.00 90.44 84 GLN A C 1
ATOM 641 O O . GLN A 1 84 ? 2.300 14.129 -12.761 1.00 90.44 84 GLN A O 1
ATOM 646 N N . ASP A 1 85 ? 0.251 13.273 -13.127 1.00 87.06 85 ASP A N 1
ATOM 647 C CA . ASP A 1 85 ? 0.573 12.321 -14.196 1.00 87.06 85 ASP A CA 1
ATOM 648 C C . ASP A 1 85 ? 1.591 11.221 -13.842 1.00 87.06 85 ASP A C 1
ATOM 650 O O . ASP A 1 85 ? 1.938 10.429 -14.719 1.00 87.06 85 ASP A O 1
ATOM 654 N N . GLY A 1 86 ? 2.054 11.113 -12.592 1.00 90.69 86 GLY A N 1
ATOM 655 C CA . GLY A 1 86 ? 2.864 9.991 -12.114 1.00 90.69 86 GLY A CA 1
ATOM 656 C C . GLY A 1 86 ? 4.040 9.666 -13.035 1.00 90.69 86 GLY A C 1
ATOM 657 O O . GLY A 1 86 ? 4.862 10.525 -13.363 1.00 90.69 86 GLY A O 1
ATOM 658 N N . ARG A 1 87 ? 4.123 8.416 -13.508 1.00 91.19 87 ARG A N 1
ATOM 659 C CA . ARG A 1 87 ? 5.188 8.005 -14.448 1.00 91.19 87 ARG A CA 1
ATOM 660 C C . ARG A 1 87 ? 5.060 8.646 -15.833 1.00 91.19 87 ARG A C 1
ATOM 662 O O . ARG A 1 87 ? 6.013 8.623 -16.611 1.00 91.19 87 ARG A O 1
ATOM 669 N N . ARG A 1 88 ? 3.865 9.129 -16.184 1.00 92.06 88 ARG A N 1
ATOM 670 C CA . ARG A 1 88 ? 3.537 9.715 -17.491 1.00 92.06 88 ARG A CA 1
ATOM 671 C C . ARG A 1 88 ? 3.964 11.180 -17.581 1.00 92.06 88 ARG A C 1
ATOM 673 O O . ARG A 1 88 ? 3.995 11.716 -18.688 1.00 92.06 88 ARG A O 1
ATOM 680 N N . ALA A 1 89 ? 4.318 11.807 -16.458 1.00 93.31 89 ALA A N 1
ATOM 681 C CA . ALA A 1 89 ? 4.840 13.164 -16.441 1.00 93.31 89 ALA A CA 1
ATOM 682 C C . ALA A 1 89 ? 6.156 13.283 -17.248 1.00 93.31 89 ALA A C 1
ATOM 684 O O . ALA A 1 89 ? 6.942 12.327 -17.316 1.00 93.31 89 ALA A O 1
ATOM 685 N N . PRO A 1 90 ? 6.438 14.447 -17.866 1.00 92.56 90 PRO A N 1
ATOM 686 C CA . PRO A 1 90 ? 7.629 14.638 -18.691 1.00 92.56 90 PRO A CA 1
ATOM 687 C C . PRO A 1 90 ? 8.933 14.286 -17.959 1.00 92.56 90 PRO A C 1
ATOM 689 O O . PRO A 1 90 ? 9.207 14.789 -16.873 1.00 92.56 90 PRO A O 1
ATOM 692 N N . GLY A 1 91 ? 9.755 13.429 -18.571 1.00 92.62 91 GLY A N 1
ATOM 693 C CA . GLY A 1 91 ? 11.058 13.021 -18.034 1.00 92.62 91 GLY A CA 1
ATOM 694 C C . GLY A 1 91 ? 11.016 11.947 -16.941 1.00 92.62 91 GLY A C 1
ATOM 695 O O . GLY A 1 91 ? 12.078 11.484 -16.530 1.00 92.62 91 GLY A O 1
ATOM 696 N N . MET A 1 92 ? 9.841 11.493 -16.491 1.00 94.06 92 MET A N 1
ATOM 697 C CA . MET A 1 92 ? 9.741 10.462 -15.445 1.00 94.06 92 MET A CA 1
ATOM 698 C C . MET A 1 92 ? 10.133 9.059 -15.915 1.00 94.06 92 MET A C 1
ATOM 700 O O . MET A 1 92 ? 10.547 8.234 -15.106 1.00 94.06 92 MET A O 1
ATOM 704 N N . CYS A 1 93 ? 10.067 8.799 -17.221 1.00 94.25 93 CYS A N 1
ATOM 705 C CA . CYS A 1 93 ? 10.538 7.544 -17.807 1.00 94.25 93 CYS A CA 1
ATOM 706 C C . CYS A 1 93 ? 12.043 7.537 -18.123 1.00 94.25 93 CYS A C 1
ATOM 708 O O . CYS A 1 93 ? 12.566 6.484 -18.488 1.00 94.25 93 CYS A O 1
ATOM 710 N N . ALA A 1 94 ? 12.738 8.671 -17.960 1.00 96.25 94 ALA A N 1
ATOM 711 C CA . ALA A 1 94 ? 14.175 8.765 -18.198 1.00 96.25 94 ALA A CA 1
ATOM 712 C C . ALA A 1 94 ? 14.964 7.887 -17.211 1.00 96.25 94 ALA A C 1
ATOM 714 O O . ALA A 1 94 ? 14.514 7.684 -16.075 1.00 96.25 94 ALA A O 1
ATOM 715 N N . PRO A 1 95 ? 16.176 7.419 -17.567 1.00 96.50 95 PRO A N 1
ATOM 716 C CA . PRO A 1 95 ? 16.947 6.517 -16.716 1.00 96.50 95 PRO A CA 1
ATOM 717 C C . PRO A 1 95 ? 17.168 7.040 -15.293 1.00 96.50 95 PRO A C 1
ATOM 719 O O . PRO A 1 95 ? 17.090 6.262 -14.353 1.00 96.50 95 PRO A O 1
ATOM 722 N N . SER A 1 96 ? 17.373 8.350 -15.110 1.00 96.25 96 SER A N 1
ATOM 723 C CA . SER A 1 96 ? 17.592 8.965 -13.791 1.00 96.25 96 SER A CA 1
ATOM 724 C C . SER A 1 96 ? 16.353 8.993 -12.889 1.00 96.25 96 SER A C 1
ATOM 726 O O . SER A 1 96 ? 16.495 9.115 -11.677 1.00 96.25 96 SER A O 1
ATOM 728 N N . ASN A 1 97 ? 15.153 8.897 -13.467 1.00 96.06 97 ASN A N 1
ATOM 729 C CA . ASN A 1 97 ? 13.878 8.987 -12.751 1.00 96.06 97 ASN A CA 1
ATOM 730 C C . ASN A 1 97 ? 13.150 7.641 -12.646 1.00 96.06 97 ASN A C 1
ATOM 732 O O . ASN A 1 97 ? 12.075 7.575 -12.051 1.00 96.06 97 ASN A O 1
ATOM 736 N N . CYS A 1 98 ? 13.741 6.567 -13.178 1.00 95.94 98 CYS A N 1
ATOM 737 C CA . CYS A 1 98 ? 13.214 5.219 -13.018 1.00 95.94 98 CYS A CA 1
ATOM 738 C C . CYS A 1 98 ? 13.101 4.844 -11.526 1.00 95.94 98 CYS A C 1
ATOM 740 O O . CYS A 1 98 ? 13.952 5.231 -10.722 1.00 95.94 98 CYS A O 1
ATOM 742 N N . PRO A 1 99 ? 12.094 4.045 -11.135 1.00 95.81 99 PRO A N 1
ATOM 743 C CA . PRO A 1 99 ? 11.720 3.866 -9.729 1.00 95.81 99 PRO A CA 1
ATOM 744 C C . PRO A 1 99 ? 12.795 3.171 -8.874 1.00 95.81 99 PRO A C 1
ATOM 746 O O . PRO A 1 99 ? 12.845 3.352 -7.661 1.00 95.81 99 PRO A O 1
ATOM 749 N N . TRP A 1 100 ? 13.697 2.398 -9.481 1.00 95.88 100 TRP A N 1
ATOM 750 C CA . TRP A 1 100 ? 14.833 1.778 -8.785 1.00 95.88 100 TRP A CA 1
ATOM 751 C C . TRP A 1 100 ? 16.034 2.707 -8.589 1.00 95.88 100 TRP A C 1
ATOM 753 O O . TRP A 1 100 ? 16.995 2.309 -7.932 1.00 95.88 100 TRP A O 1
ATOM 763 N N . VAL A 1 101 ? 16.024 3.913 -9.161 1.00 97.19 101 VAL A N 1
ATOM 764 C CA . VAL A 1 101 ? 17.145 4.847 -9.046 1.00 97.19 101 VAL A CA 1
ATOM 765 C C . VAL A 1 101 ? 17.020 5.657 -7.755 1.00 97.19 101 VAL A C 1
ATOM 767 O O . VAL A 1 101 ? 15.995 6.322 -7.555 1.00 97.19 101 VAL A O 1
ATOM 770 N N . PRO A 1 102 ? 18.049 5.636 -6.881 1.00 95.88 102 PRO A N 1
ATOM 771 C CA . PRO A 1 102 ? 18.083 6.475 -5.692 1.00 95.88 102 PRO A CA 1
ATOM 772 C C . PRO A 1 102 ? 17.906 7.953 -6.044 1.00 95.88 102 PRO A C 1
ATOM 774 O O . PRO A 1 102 ? 18.579 8.473 -6.931 1.00 95.88 102 PRO A O 1
ATOM 777 N N . GLY A 1 103 ? 17.000 8.626 -5.339 1.00 91.75 103 GLY A N 1
ATOM 778 C CA . GLY A 1 103 ? 16.677 10.036 -5.575 1.00 91.75 103 GLY A CA 1
ATOM 779 C C . GLY A 1 103 ? 15.592 10.287 -6.626 1.00 91.75 103 GLY A C 1
ATOM 780 O O . GLY A 1 103 ? 15.135 11.423 -6.731 1.00 91.75 103 GLY A O 1
ATOM 781 N N . SER A 1 104 ? 15.118 9.262 -7.349 1.00 94.88 104 SER A N 1
ATOM 782 C CA . SER A 1 104 ? 13.895 9.405 -8.149 1.00 94.88 104 SER A CA 1
ATOM 783 C C . SER A 1 104 ? 12.699 9.745 -7.241 1.00 94.88 104 SER A C 1
ATOM 785 O O . SER A 1 104 ? 12.674 9.313 -6.082 1.00 94.88 104 SER A O 1
ATOM 787 N N . PRO A 1 105 ? 11.679 10.475 -7.736 1.00 93.06 105 PRO A N 1
ATOM 788 C CA . PRO A 1 105 ? 10.495 10.805 -6.938 1.00 93.06 105 PRO A CA 1
ATOM 789 C C . PRO A 1 105 ? 9.831 9.576 -6.308 1.00 93.06 105 PRO A C 1
ATOM 791 O O . PRO A 1 105 ? 9.510 9.585 -5.121 1.00 93.06 105 PRO A O 1
ATOM 794 N N . TRP A 1 106 ? 9.714 8.484 -7.070 1.00 95.19 106 TRP A N 1
ATOM 795 C CA . TRP A 1 106 ? 9.172 7.224 -6.566 1.00 95.19 106 TRP A CA 1
ATOM 796 C C . TRP A 1 106 ? 10.035 6.632 -5.448 1.00 95.19 106 TRP A C 1
ATOM 798 O O . TRP A 1 106 ? 9.509 6.267 -4.395 1.00 95.19 106 TRP A O 1
ATOM 808 N N . PHE A 1 107 ? 11.359 6.565 -5.651 1.00 95.75 107 PHE A N 1
ATOM 809 C CA . PHE A 1 107 ? 12.279 6.019 -4.653 1.00 95.75 107 PHE A CA 1
ATOM 810 C C . PHE A 1 107 ? 12.214 6.826 -3.360 1.00 95.75 107 PHE A C 1
ATOM 812 O O . PHE A 1 107 ? 12.120 6.238 -2.289 1.00 95.75 107 PHE A O 1
ATOM 819 N N . ALA A 1 108 ? 12.209 8.158 -3.454 1.00 94.56 108 ALA A N 1
ATOM 820 C CA . ALA A 1 108 ? 12.122 9.042 -2.300 1.00 94.56 108 ALA A CA 1
ATOM 821 C C . ALA A 1 108 ? 10.813 8.844 -1.518 1.00 94.56 108 ALA A C 1
ATOM 823 O O . ALA A 1 108 ? 10.847 8.738 -0.294 1.00 94.56 108 ALA A O 1
ATOM 824 N N . SER A 1 109 ? 9.666 8.732 -2.198 1.00 94.81 109 SER A N 1
ATOM 825 C CA . SER A 1 109 ? 8.387 8.441 -1.533 1.00 94.81 109 SER A CA 1
ATOM 826 C C . SER A 1 109 ? 8.381 7.069 -0.857 1.00 94.81 109 SER A C 1
ATOM 828 O O . SER A 1 109 ? 7.908 6.940 0.272 1.00 94.81 109 SER A O 1
ATOM 830 N N . ARG A 1 110 ? 8.933 6.044 -1.518 1.00 96.69 110 ARG A N 1
ATOM 831 C CA . ARG A 1 110 ? 9.051 4.695 -0.951 1.00 96.69 110 ARG A CA 1
ATOM 832 C C . ARG A 1 110 ? 9.990 4.672 0.259 1.00 96.69 110 ARG A C 1
ATOM 834 O O . ARG A 1 110 ? 9.652 4.071 1.269 1.00 96.69 110 ARG A O 1
ATOM 841 N N . ASP A 1 111 ? 11.129 5.349 0.185 1.00 96.56 111 ASP A N 1
ATOM 842 C CA . ASP A 1 111 ? 12.103 5.451 1.277 1.00 96.56 111 ASP A CA 1
ATOM 843 C C . ASP A 1 111 ? 11.531 6.183 2.502 1.00 96.56 111 ASP A C 1
ATOM 845 O O . ASP A 1 111 ? 11.669 5.713 3.633 1.00 96.56 111 ASP A O 1
ATOM 849 N N . GLN A 1 112 ? 10.785 7.273 2.285 1.00 95.75 112 GLN A N 1
ATOM 850 C CA . GLN A 1 112 ? 10.060 7.972 3.351 1.00 95.75 112 GLN A CA 1
ATOM 851 C C . GLN A 1 112 ? 9.022 7.071 4.029 1.00 95.75 112 GLN A C 1
ATOM 853 O O . GLN A 1 112 ? 8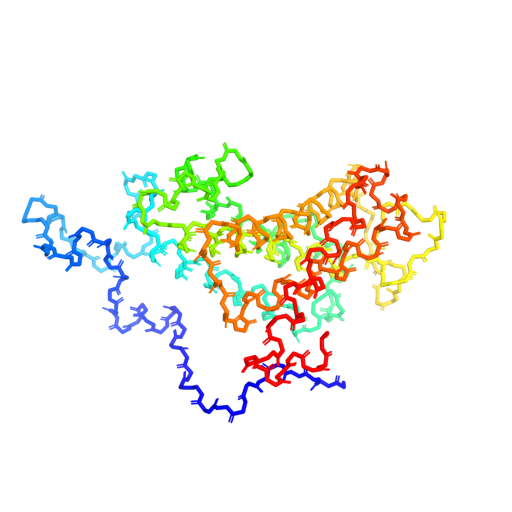.934 7.061 5.258 1.00 95.75 112 GLN A O 1
ATOM 858 N N . LEU A 1 113 ? 8.253 6.303 3.248 1.00 97.44 113 LEU A N 1
ATOM 859 C CA . LEU A 1 113 ? 7.254 5.370 3.773 1.00 97.44 113 LEU A CA 1
ATOM 860 C C . LEU A 1 113 ? 7.897 4.256 4.610 1.00 97.44 113 LEU A C 1
ATOM 862 O O . LEU A 1 113 ? 7.431 3.971 5.713 1.00 97.44 113 LEU A O 1
ATOM 866 N N . GLU A 1 114 ? 8.974 3.647 4.115 1.00 97.56 114 GLU A N 1
ATOM 867 C CA . GLU A 1 114 ? 9.683 2.580 4.830 1.00 97.56 114 GLU A CA 1
ATOM 868 C C . GLU A 1 114 ? 10.380 3.103 6.092 1.00 97.56 114 GLU A C 1
ATOM 870 O O . GLU A 1 114 ? 10.315 2.462 7.140 1.00 97.56 114 GLU A O 1
ATOM 875 N N . THR A 1 115 ? 10.956 4.305 6.044 1.00 96.06 115 THR A N 1
ATOM 876 C CA . THR A 1 115 ? 11.527 4.968 7.226 1.00 96.06 115 THR A CA 1
ATOM 877 C C . THR A 1 115 ? 10.450 5.266 8.270 1.00 96.06 115 THR A C 1
ATOM 879 O O . THR A 1 115 ? 10.626 4.979 9.455 1.00 96.06 115 THR A O 1
ATOM 882 N N . TRP A 1 116 ? 9.295 5.788 7.846 1.00 95.62 116 TRP A N 1
ATOM 883 C CA . TRP A 1 116 ? 8.152 6.013 8.734 1.00 95.62 116 TRP A CA 1
ATOM 884 C C . TRP A 1 116 ? 7.651 4.716 9.369 1.00 95.62 116 TRP A C 1
ATOM 886 O O . TRP A 1 116 ? 7.339 4.704 10.561 1.00 95.62 116 TRP A O 1
ATOM 896 N N . ARG A 1 117 ? 7.606 3.620 8.603 1.00 96.62 117 ARG A N 1
ATOM 897 C CA . ARG A 1 117 ? 7.236 2.302 9.119 1.00 96.62 117 ARG A CA 1
ATOM 898 C C . ARG A 1 117 ? 8.261 1.811 10.140 1.00 96.62 117 ARG A C 1
ATOM 900 O O . ARG A 1 117 ? 7.860 1.423 11.230 1.00 96.62 117 ARG A O 1
ATOM 907 N N . ALA A 1 118 ? 9.556 1.892 9.829 1.00 95.12 118 ALA A N 1
ATOM 908 C CA . ALA A 1 118 ? 10.658 1.424 10.674 1.00 95.12 118 ALA A CA 1
ATOM 909 C C . ALA A 1 118 ? 10.773 2.150 12.026 1.00 95.12 118 ALA A C 1
ATOM 911 O O . ALA A 1 118 ? 11.239 1.557 12.998 1.00 95.12 118 ALA A O 1
ATOM 912 N N . ASN A 1 119 ? 10.311 3.401 12.111 1.00 90.88 119 ASN A N 1
ATOM 913 C CA . ASN A 1 119 ? 10.300 4.190 13.349 1.00 90.88 119 ASN A CA 1
ATOM 914 C C . ASN A 1 119 ? 9.188 3.787 14.342 1.00 90.88 119 ASN A C 1
ATOM 916 O O . ASN A 1 119 ? 9.063 4.383 15.414 1.00 90.88 119 ASN A O 1
ATOM 920 N N . GLN A 1 120 ? 8.383 2.776 14.011 1.00 92.81 120 GLN A N 1
ATOM 921 C CA . GLN A 1 120 ? 7.285 2.274 14.834 1.00 92.81 120 GLN A CA 1
ATOM 922 C C . GLN A 1 120 ? 7.670 0.985 15.567 1.00 92.81 120 GLN A C 1
ATOM 924 O O . GLN A 1 120 ? 8.495 0.184 15.124 1.00 92.81 120 GLN A O 1
ATOM 929 N N . HIS A 1 121 ? 7.020 0.728 16.698 1.00 93.62 121 HIS A N 1
ATOM 930 C CA . HIS A 1 121 ? 7.226 -0.492 17.460 1.00 93.62 121 HIS A CA 1
ATOM 931 C C . HIS A 1 121 ? 6.690 -1.695 16.687 1.00 93.62 121 HIS A C 1
ATOM 933 O O . HIS A 1 121 ? 5.569 -1.672 16.189 1.00 93.62 121 HIS A O 1
ATOM 939 N N . ARG A 1 122 ? 7.427 -2.816 16.687 1.00 92.75 122 ARG A N 1
ATOM 940 C CA . ARG A 1 122 ? 7.064 -4.052 15.954 1.00 92.75 122 ARG A CA 1
ATOM 941 C C . ARG A 1 122 ? 5.659 -4.600 16.250 1.00 92.75 122 ARG A C 1
ATOM 943 O O . ARG A 1 122 ? 5.137 -5.396 15.479 1.00 92.75 122 ARG A O 1
ATOM 950 N N . LYS A 1 123 ? 5.077 -4.219 17.395 1.00 94.12 123 LYS A N 1
ATOM 951 C CA . LYS A 1 123 ? 3.701 -4.576 17.797 1.00 94.12 123 LYS A CA 1
ATOM 952 C C . LYS A 1 123 ? 2.650 -3.921 16.895 1.00 94.12 123 LYS A C 1
ATOM 954 O O . LYS A 1 123 ? 1.554 -4.438 16.778 1.00 94.12 123 LYS A O 1
ATOM 959 N N . LEU A 1 124 ? 3.001 -2.828 16.223 1.00 95.50 124 LEU A N 1
ATOM 960 C CA . LEU A 1 124 ? 2.131 -2.102 15.303 1.00 95.50 124 LEU A CA 1
ATOM 961 C C . LEU A 1 124 ? 2.087 -2.721 13.902 1.00 95.50 124 LEU A C 1
ATOM 963 O O . LEU A 1 124 ? 1.339 -2.248 13.048 1.00 95.50 124 LEU A O 1
ATOM 967 N N . TYR A 1 125 ? 2.872 -3.771 13.646 1.00 97.12 125 TYR A N 1
ATOM 968 C CA . TYR A 1 125 ? 2.946 -4.374 12.323 1.00 97.12 125 TYR A CA 1
ATOM 969 C C . TYR A 1 125 ? 1.895 -5.466 12.170 1.00 97.12 125 TYR A C 1
ATOM 971 O O . TYR A 1 125 ? 1.970 -6.503 12.832 1.00 97.12 125 TYR A O 1
ATOM 979 N N . TYR A 1 126 ? 0.959 -5.253 11.254 1.00 97.94 126 TYR A N 1
ATOM 980 C CA . TYR A 1 126 ? 0.186 -6.323 10.635 1.00 97.94 126 TYR A CA 1
ATOM 981 C C . TYR A 1 126 ? 1.048 -7.059 9.585 1.00 97.94 126 TYR A C 1
ATOM 983 O O . TYR A 1 126 ? 1.972 -6.441 9.048 1.00 97.94 126 TYR A O 1
ATOM 991 N N . PRO A 1 127 ? 0.821 -8.354 9.292 1.00 97.00 127 PRO A N 1
ATOM 992 C CA . PRO A 1 127 ? -0.002 -9.324 10.026 1.00 97.00 127 PRO A CA 1
ATOM 993 C C . PRO A 1 127 ? 0.712 -9.941 11.243 1.00 97.00 127 PRO A C 1
ATOM 995 O O . PRO A 1 127 ? 0.182 -10.858 11.864 1.00 97.00 127 PRO A O 1
ATOM 998 N N . ASN A 1 128 ? 1.914 -9.469 11.602 1.00 96.31 128 ASN A N 1
ATOM 999 C CA . ASN A 1 128 ? 2.665 -9.998 12.752 1.00 96.31 128 ASN A CA 1
ATOM 1000 C C . ASN A 1 128 ? 1.876 -9.895 14.068 1.00 96.31 128 ASN A C 1
ATOM 1002 O O . ASN A 1 128 ? 2.090 -10.684 14.985 1.00 96.31 128 ASN A O 1
ATOM 1006 N N . ASN A 1 129 ? 0.984 -8.909 14.159 1.00 95.06 129 ASN A N 1
ATOM 1007 C CA . ASN A 1 129 ? 0.018 -8.737 15.230 1.00 95.06 129 ASN A CA 1
ATOM 1008 C C . ASN A 1 129 ? -1.362 -8.545 14.602 1.00 95.06 129 ASN A C 1
ATOM 1010 O O . ASN A 1 129 ? -1.485 -7.957 13.527 1.00 95.06 129 ASN A O 1
ATOM 1014 N N . SER A 1 130 ? -2.386 -9.029 15.293 1.00 93.56 130 SER A N 1
ATOM 1015 C CA . SER A 1 130 ? -3.759 -9.013 14.809 1.00 93.56 130 SER A CA 1
ATOM 1016 C C . SER A 1 130 ? -4.494 -7.736 15.232 1.00 93.56 130 SER A C 1
ATOM 1018 O O . SER A 1 130 ? -4.132 -7.072 16.217 1.00 93.56 130 SER A O 1
ATOM 1020 N N . VAL A 1 131 ? -5.552 -7.399 14.494 1.00 95.62 131 VAL A N 1
ATOM 1021 C CA . VAL A 1 131 ? -6.495 -6.335 14.859 1.00 95.62 131 VAL A CA 1
ATOM 1022 C C . VAL A 1 131 ? -7.174 -6.689 16.180 1.00 95.62 131 VAL A C 1
ATOM 1024 O O . VAL A 1 131 ? -7.297 -5.827 17.050 1.00 95.62 131 VAL A O 1
ATOM 1027 N N . ALA A 1 132 ? -7.514 -7.967 16.380 1.00 94.38 132 ALA A N 1
ATOM 1028 C CA . ALA A 1 132 ? -8.152 -8.455 17.603 1.00 94.38 132 ALA A CA 1
ATOM 1029 C C . ALA A 1 132 ? -7.358 -8.111 18.879 1.00 94.38 132 ALA A C 1
ATOM 1031 O O . ALA A 1 132 ? -7.937 -7.662 19.868 1.00 94.38 132 ALA A O 1
ATOM 1032 N N . VAL A 1 133 ? -6.025 -8.257 18.862 1.00 94.00 133 VAL A N 1
ATOM 1033 C CA . VAL A 1 133 ? -5.171 -7.927 20.022 1.00 94.00 133 VAL A CA 1
ATOM 1034 C C . VAL A 1 133 ? -5.201 -6.433 20.336 1.00 94.00 133 VAL A C 1
ATOM 1036 O O . VAL A 1 133 ? -5.254 -6.049 21.499 1.00 94.00 133 VAL A O 1
ATOM 1039 N N . HIS A 1 134 ? -5.187 -5.571 19.322 1.00 93.69 134 HIS A N 1
ATOM 1040 C CA . HIS A 1 134 ? -5.258 -4.127 19.549 1.00 93.69 134 HIS A CA 1
ATOM 1041 C C . HIS A 1 134 ? -6.668 -3.682 19.929 1.00 93.69 134 HIS A C 1
ATOM 1043 O O . HIS A 1 134 ? -6.822 -2.699 20.652 1.00 93.69 134 HIS A O 1
ATOM 1049 N N . MET A 1 135 ? -7.690 -4.427 19.508 1.00 93.56 135 MET A N 1
ATOM 1050 C CA . MET A 1 135 ? -9.067 -4.177 19.901 1.00 93.56 135 MET A CA 1
ATOM 1051 C C . MET A 1 135 ? -9.330 -4.400 21.380 1.00 93.56 135 MET A C 1
ATOM 1053 O O . MET A 1 135 ? -9.944 -3.544 22.012 1.00 93.56 135 MET A O 1
ATOM 1057 N N . THR A 1 136 ? -8.814 -5.482 21.964 1.00 91.81 136 THR A N 1
ATOM 1058 C CA . THR A 1 136 ? -8.959 -5.721 23.412 1.00 91.81 136 THR A CA 1
ATOM 1059 C C . THR A 1 136 ? -8.279 -4.644 24.259 1.00 91.81 136 THR A C 1
ATOM 1061 O O . THR A 1 136 ? -8.678 -4.416 25.398 1.00 91.81 136 THR A O 1
ATOM 1064 N N . LEU A 1 137 ? -7.289 -3.947 23.693 1.00 90.12 137 LEU A N 1
ATOM 1065 C CA . LEU A 1 137 ? -6.590 -2.822 24.315 1.00 90.12 137 LEU A CA 1
ATOM 1066 C C . LEU A 1 137 ? -7.241 -1.456 24.029 1.00 90.12 137 LEU A C 1
ATOM 1068 O O . LEU A 1 137 ? -6.724 -0.443 24.490 1.00 90.12 137 LEU A O 1
ATOM 1072 N N . GLY A 1 138 ? -8.342 -1.406 23.271 1.00 90.69 138 GLY A N 1
ATOM 1073 C CA . GLY A 1 138 ? -9.032 -0.161 22.913 1.00 90.69 138 GLY A CA 1
ATOM 1074 C C . GLY A 1 138 ? -8.379 0.639 21.778 1.00 90.69 138 GLY A C 1
ATOM 1075 O O . GLY A 1 138 ? -8.717 1.800 21.582 1.00 90.69 138 GLY A O 1
ATOM 1076 N N . TYR A 1 139 ? -7.462 0.036 21.015 1.00 93.06 139 TYR A N 1
ATOM 1077 C CA . TYR A 1 139 ? -6.694 0.695 19.948 1.00 93.06 139 TYR A CA 1
ATOM 1078 C C . TYR A 1 139 ? -6.894 0.080 18.555 1.00 93.06 139 TYR A C 1
ATOM 1080 O O . TYR A 1 139 ? -6.108 0.351 17.643 1.00 93.06 139 TYR A O 1
ATOM 1088 N N . GLY A 1 140 ? -7.904 -0.770 18.358 1.00 94.69 140 GLY A N 1
ATOM 1089 C CA . GLY A 1 140 ? -8.057 -1.486 17.090 1.00 94.69 140 GLY A CA 1
ATOM 1090 C C . GLY A 1 140 ? -8.325 -0.578 15.893 1.00 94.69 140 GLY A C 1
ATOM 1091 O O . GLY A 1 140 ? -7.777 -0.834 14.825 1.00 94.69 140 GLY A O 1
ATOM 1092 N N . GLU A 1 141 ? -9.071 0.516 16.061 1.00 95.00 141 GLU A N 1
ATOM 1093 C CA . GLU A 1 141 ? -9.278 1.508 14.996 1.00 95.00 141 GLU A CA 1
ATOM 1094 C C . GLU A 1 141 ? -7.952 2.155 14.564 1.00 95.00 141 GLU A C 1
ATOM 1096 O O . GLU A 1 141 ? -7.583 2.098 13.391 1.00 95.00 141 GLU A O 1
ATOM 1101 N N . THR A 1 142 ? -7.183 2.681 15.521 1.00 94.69 142 THR A N 1
ATOM 1102 C CA . THR A 1 142 ? -5.864 3.288 15.284 1.00 94.69 142 THR A CA 1
ATOM 1103 C C . THR A 1 142 ? -4.894 2.313 14.620 1.00 94.69 142 THR A C 1
ATOM 1105 O O . THR A 1 142 ? -4.243 2.658 13.632 1.00 94.69 142 THR A O 1
ATOM 1108 N N . PHE A 1 143 ? -4.812 1.081 15.129 1.00 97.00 143 PHE A N 1
ATOM 1109 C CA . PHE A 1 143 ? -3.967 0.035 14.558 1.00 97.00 143 PHE A CA 1
ATOM 1110 C C . PHE A 1 143 ? -4.370 -0.295 13.116 1.00 97.00 143 PHE A C 1
ATOM 1112 O O . PHE A 1 143 ? -3.505 -0.442 12.249 1.00 97.00 143 PHE A O 1
ATOM 1119 N N . SER A 1 144 ? -5.675 -0.370 12.849 1.00 97.94 144 SER A N 1
ATOM 1120 C CA . SER A 1 144 ? -6.190 -0.662 11.514 1.00 97.94 144 SER A CA 1
ATOM 1121 C C . SER A 1 144 ? -5.861 0.471 10.543 1.00 97.94 144 SER A C 1
ATOM 1123 O O . SER A 1 144 ? -5.266 0.205 9.505 1.00 97.94 144 SER A O 1
ATOM 1125 N N . TYR A 1 145 ? -6.134 1.735 10.889 1.00 97.75 145 TYR A N 1
ATOM 1126 C CA . TYR A 1 145 ? -5.806 2.872 10.018 1.00 97.75 145 TYR A CA 1
ATOM 1127 C C . TYR A 1 145 ? -4.317 2.995 9.725 1.00 97.75 145 TYR A C 1
ATOM 1129 O O . TYR A 1 145 ? -3.949 3.245 8.581 1.00 97.75 145 TYR A O 1
ATOM 1137 N N . LEU A 1 146 ? -3.460 2.789 10.726 1.00 97.19 146 LEU A N 1
ATOM 1138 C CA . LEU A 1 146 ? -2.012 2.852 10.549 1.00 97.19 146 LEU A CA 1
ATOM 1139 C C . LEU A 1 146 ? -1.552 1.821 9.511 1.00 97.19 146 LEU A C 1
ATOM 1141 O O . LEU A 1 146 ? -0.780 2.144 8.607 1.00 97.19 146 LEU A O 1
ATOM 1145 N N . ASN A 1 147 ? -2.049 0.587 9.608 1.00 98.56 147 ASN A N 1
ATOM 1146 C CA . ASN A 1 147 ? -1.679 -0.467 8.669 1.00 98.56 147 ASN A CA 1
ATOM 1147 C C . ASN A 1 147 ? -2.337 -0.283 7.295 1.00 98.56 147 ASN A C 1
ATOM 1149 O O . ASN A 1 147 ? -1.663 -0.479 6.286 1.00 98.56 147 ASN A O 1
ATOM 1153 N N . LEU A 1 148 ? -3.598 0.159 7.229 1.00 98.75 148 LEU A N 1
ATOM 1154 C CA . LEU A 1 148 ? -4.249 0.521 5.966 1.00 98.75 148 LEU A CA 1
ATOM 1155 C C . LEU A 1 148 ? -3.459 1.601 5.231 1.00 98.75 148 LEU A C 1
ATOM 1157 O O . LEU A 1 148 ? -3.204 1.454 4.043 1.00 98.75 148 LEU A O 1
ATOM 1161 N N . LEU A 1 149 ? -3.012 2.635 5.945 1.00 98.50 149 LEU A N 1
ATOM 1162 C CA . LEU A 1 149 ? -2.214 3.729 5.403 1.00 98.50 149 LEU A CA 1
ATOM 1163 C C . LEU A 1 149 ? -0.873 3.262 4.840 1.00 98.50 149 LEU A C 1
ATOM 1165 O O . LEU A 1 149 ? -0.508 3.668 3.736 1.00 98.50 149 LEU A O 1
ATOM 1169 N N . TYR A 1 150 ? -0.171 2.376 5.551 1.00 98.75 150 TYR A N 1
ATOM 1170 C CA . TYR A 1 150 ? 1.051 1.755 5.040 1.00 98.75 150 TYR A CA 1
ATOM 1171 C C . TYR A 1 150 ? 0.778 1.010 3.728 1.00 98.75 150 TYR A C 1
ATOM 1173 O O . TYR A 1 150 ? 1.360 1.327 2.692 1.00 98.75 150 TYR A O 1
ATOM 1181 N N . TYR A 1 151 ? -0.159 0.060 3.754 1.00 98.88 151 TYR A N 1
ATOM 1182 C CA . TYR A 1 151 ? -0.389 -0.822 2.617 1.00 98.88 151 TYR A CA 1
ATOM 1183 C C . TYR A 1 151 ? -1.004 -0.113 1.417 1.00 98.88 151 TYR A C 1
ATOM 1185 O O . TYR A 1 151 ? -0.615 -0.407 0.292 1.00 98.88 151 TYR A O 1
ATOM 1193 N N . VAL A 1 152 ? -1.928 0.830 1.609 1.00 98.62 152 VAL A N 1
ATOM 1194 C CA . VAL A 1 152 ? -2.509 1.568 0.481 1.00 98.62 152 VAL A CA 1
ATOM 1195 C C . VAL A 1 152 ? -1.463 2.475 -0.172 1.00 98.62 152 VAL A C 1
ATOM 1197 O O . VAL A 1 152 ? -1.434 2.579 -1.395 1.00 98.62 152 VAL A O 1
ATOM 1200 N N . SER A 1 153 ? -0.533 3.042 0.606 1.00 98.38 153 SER A N 1
ATOM 1201 C CA . SER A 1 153 ? 0.611 3.791 0.070 1.00 98.38 153 SER A CA 1
ATOM 1202 C C . SER A 1 153 ? 1.520 2.890 -0.772 1.00 98.38 153 SER A C 1
ATOM 1204 O O . SER A 1 153 ? 1.815 3.213 -1.923 1.00 98.38 153 SER A O 1
ATOM 1206 N N . THR A 1 154 ? 1.901 1.718 -0.251 1.00 98.56 154 THR A N 1
ATOM 1207 C CA . THR A 1 154 ? 2.666 0.714 -1.007 1.00 98.56 154 THR A CA 1
ATOM 1208 C C . THR A 1 154 ? 1.928 0.312 -2.288 1.00 98.56 154 THR A C 1
ATOM 1210 O O . THR A 1 154 ? 2.497 0.370 -3.376 1.00 98.56 154 THR A O 1
ATOM 1213 N N . LEU A 1 155 ? 0.643 -0.037 -2.189 1.00 98.56 155 LEU A N 1
ATOM 1214 C CA . LEU A 1 155 ? -0.180 -0.448 -3.325 1.00 98.56 155 LEU A CA 1
ATOM 1215 C C . LEU A 1 155 ? -0.154 0.611 -4.430 1.00 98.56 155 LEU A C 1
ATOM 1217 O O . LEU A 1 155 ? 0.131 0.288 -5.580 1.00 98.56 155 LEU A O 1
ATOM 1221 N N . MET A 1 156 ? -0.402 1.871 -4.083 1.00 97.00 156 MET A N 1
ATOM 1222 C CA . MET A 1 156 ? -0.522 2.954 -5.057 1.00 97.00 156 MET A CA 1
ATOM 1223 C C . MET A 1 156 ? 0.816 3.299 -5.720 1.00 97.00 156 MET A C 1
ATOM 1225 O O . MET A 1 156 ? 0.853 3.482 -6.935 1.00 97.00 156 MET A O 1
ATOM 1229 N N . LEU A 1 157 ? 1.924 3.289 -4.968 1.00 95.25 157 LEU A N 1
ATOM 1230 C CA . LEU A 1 157 ? 3.268 3.472 -5.531 1.00 95.25 157 LEU A CA 1
ATOM 1231 C C . LEU A 1 157 ? 3.605 2.407 -6.569 1.00 95.25 157 LEU A C 1
ATOM 1233 O O . LEU A 1 157 ? 4.079 2.725 -7.659 1.00 95.25 157 LEU A O 1
ATOM 1237 N N . HIS A 1 158 ? 3.411 1.136 -6.225 1.00 97.12 158 HIS A N 1
ATOM 1238 C CA . HIS A 1 158 ? 3.795 0.041 -7.107 1.00 97.12 158 HIS A CA 1
ATOM 1239 C C . HIS A 1 158 ? 2.859 -0.066 -8.311 1.00 97.12 158 HIS A C 1
ATOM 1241 O O . HIS A 1 158 ? 3.316 -0.310 -9.428 1.00 97.12 158 HIS A O 1
ATOM 1247 N N . ARG A 1 159 ? 1.556 0.159 -8.107 1.00 95.19 159 ARG A N 1
ATOM 1248 C CA . ARG A 1 159 ? 0.539 0.008 -9.147 1.00 95.19 159 ARG A CA 1
ATOM 1249 C C . ARG A 1 159 ? 0.791 0.882 -10.375 1.00 95.19 159 ARG A C 1
ATOM 1251 O O . ARG A 1 159 ? 0.533 0.423 -11.484 1.00 95.19 159 ARG A O 1
ATOM 1258 N N . GLU A 1 160 ? 1.313 2.089 -10.177 1.00 91.81 160 GLU A N 1
ATOM 1259 C CA . GLU A 1 160 ? 1.611 3.060 -11.240 1.00 91.81 160 GLU A CA 1
ATOM 1260 C C . GLU A 1 160 ? 2.501 2.484 -12.360 1.00 91.81 160 GLU A C 1
ATOM 1262 O O . GLU A 1 160 ? 2.396 2.877 -13.525 1.00 91.81 160 GLU A O 1
ATOM 1267 N N . TYR A 1 161 ? 3.354 1.512 -12.023 1.00 94.50 161 TYR A N 1
ATOM 1268 C CA . TYR A 1 161 ? 4.333 0.919 -12.935 1.00 94.50 161 TYR A CA 1
ATOM 1269 C C . TYR A 1 161 ? 3.935 -0.460 -13.476 1.00 94.50 161 TYR A C 1
ATOM 1271 O O . TYR A 1 161 ? 4.695 -1.038 -14.248 1.00 94.50 161 TYR A O 1
ATOM 1279 N N . PHE A 1 162 ? 2.770 -0.996 -13.103 1.00 94.94 162 PHE A N 1
ATOM 1280 C CA . PHE A 1 162 ? 2.294 -2.283 -13.616 1.00 94.94 162 PHE A CA 1
ATOM 1281 C C . PHE A 1 162 ? 1.328 -2.111 -14.798 1.00 94.94 162 PHE A C 1
ATOM 1283 O O . PHE A 1 162 ? 0.531 -1.168 -14.809 1.00 94.94 162 PHE A O 1
ATOM 1290 N N . PRO A 1 163 ? 1.326 -3.045 -15.769 1.00 92.81 163 PRO A N 1
ATOM 1291 C CA . PRO A 1 163 ? 0.378 -3.045 -16.879 1.00 92.81 163 PRO A CA 1
ATOM 1292 C C . PRO A 1 163 ? -1.077 -2.959 -16.414 1.00 92.81 163 PRO A C 1
ATOM 1294 O O . PRO A 1 163 ? -1.523 -3.775 -15.603 1.00 92.81 163 PRO A O 1
ATOM 1297 N N . PHE A 1 164 ? -1.843 -2.024 -16.981 1.00 87.81 164 PHE A N 1
ATOM 1298 C CA . PHE A 1 164 ? -3.280 -1.922 -16.708 1.00 87.81 164 PHE A CA 1
ATOM 1299 C C . PHE A 1 164 ? -4.047 -3.163 -17.196 1.00 87.81 164 PHE A C 1
ATOM 1301 O O . PHE A 1 164 ? -4.910 -3.668 -16.482 1.00 87.81 164 PHE A O 1
ATOM 1308 N N . LEU A 1 165 ? -3.692 -3.676 -18.379 1.00 86.81 165 LEU A N 1
ATOM 1309 C CA . LEU A 1 165 ? -4.266 -4.879 -18.989 1.00 86.81 165 LEU A CA 1
ATOM 1310 C C . LEU A 1 165 ? -3.147 -5.847 -19.408 1.00 86.81 165 LEU A C 1
ATOM 1312 O O . LEU A 1 165 ? -2.597 -5.705 -20.501 1.00 86.81 165 LEU A O 1
ATOM 1316 N N . PRO A 1 166 ? -2.773 -6.807 -18.549 1.00 90.56 166 PRO A N 1
ATOM 1317 C CA . PRO A 1 166 ? -1.835 -7.862 -18.907 1.00 90.56 166 PRO A CA 1
ATOM 1318 C C . PRO A 1 166 ? -2.515 -8.932 -19.778 1.00 90.56 166 PRO A C 1
ATOM 1320 O O . PRO A 1 166 ? -3.738 -8.997 -19.906 1.00 90.56 166 PRO A O 1
ATOM 1323 N N . THR A 1 167 ? -1.708 -9.819 -20.348 1.00 90.75 167 THR A N 1
ATOM 1324 C CA . THR A 1 167 ? -2.172 -11.075 -20.955 1.00 90.75 167 THR A CA 1
ATOM 1325 C C . THR A 1 167 ? -2.097 -12.220 -19.940 1.00 90.75 167 THR A C 1
ATOM 1327 O O . THR A 1 167 ? -1.398 -12.124 -18.933 1.00 90.75 167 THR A O 1
ATOM 1330 N N . LEU A 1 168 ? -2.755 -13.352 -20.218 1.00 90.62 168 LEU A N 1
ATOM 1331 C CA . LEU A 1 168 ? -2.682 -14.552 -19.363 1.00 90.62 168 LEU A CA 1
ATOM 1332 C C . LEU A 1 168 ? -1.255 -15.103 -19.199 1.00 90.62 168 LEU A C 1
ATOM 1334 O O . LEU A 1 168 ? -0.958 -15.792 -18.224 1.00 90.62 168 LEU A O 1
ATOM 1338 N N . GLU A 1 169 ? -0.370 -14.801 -20.148 1.00 92.31 169 GLU A N 1
ATOM 1339 C CA . GLU A 1 169 ? 1.032 -15.222 -20.129 1.00 92.31 169 GLU A CA 1
ATOM 1340 C C . GLU A 1 169 ? 1.959 -14.208 -19.456 1.00 92.31 169 GLU A C 1
ATOM 1342 O O . GLU A 1 169 ? 3.114 -14.536 -19.181 1.00 92.31 169 GLU A O 1
ATOM 1347 N N . SER A 1 170 ? 1.460 -13.001 -19.174 1.00 94.25 170 SER A N 1
ATOM 1348 C CA . SER A 1 170 ? 2.257 -11.931 -18.587 1.00 94.25 170 SER A CA 1
ATOM 1349 C C . SER A 1 170 ? 2.7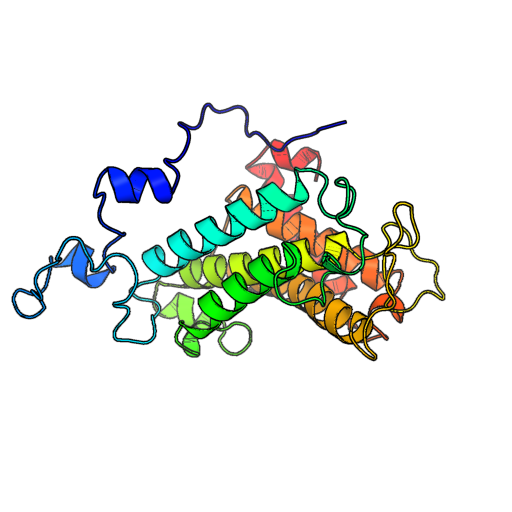59 -12.314 -17.196 1.00 94.25 170 SER A C 1
ATOM 1351 O O . SER A 1 170 ? 2.035 -12.855 -16.357 1.00 94.25 170 SER A O 1
ATOM 1353 N N . THR A 1 171 ? 4.027 -12.015 -16.962 1.00 96.81 171 THR A N 1
ATOM 1354 C CA . THR A 1 171 ? 4.715 -12.125 -15.673 1.00 96.81 171 THR A CA 1
ATOM 1355 C C . THR A 1 171 ? 4.981 -10.718 -15.127 1.00 96.81 171 THR A C 1
ATOM 1357 O O . THR A 1 171 ? 4.743 -9.750 -15.855 1.00 96.81 171 THR A O 1
ATOM 1360 N N . PRO A 1 172 ? 5.452 -10.557 -13.872 1.00 97.50 172 PRO A N 1
ATOM 1361 C CA . PRO A 1 172 ? 5.805 -9.244 -13.350 1.00 97.50 172 PRO A CA 1
ATOM 1362 C C . PRO A 1 172 ? 6.737 -8.510 -14.312 1.00 97.50 172 PRO A C 1
ATOM 1364 O O . PRO A 1 172 ? 7.815 -8.993 -14.649 1.00 97.50 172 PRO A O 1
ATOM 1367 N N . GLN A 1 173 ? 6.290 -7.353 -14.780 1.00 94.62 173 GLN A N 1
ATOM 1368 C CA . GLN A 1 173 ? 7.028 -6.516 -15.710 1.00 94.62 173 GLN A CA 1
ATOM 1369 C C . GLN A 1 173 ? 6.550 -5.078 -15.581 1.00 94.62 173 GLN A C 1
ATOM 1371 O O . GLN A 1 173 ? 5.490 -4.813 -15.005 1.00 94.62 173 GLN A O 1
ATOM 1376 N N . GLY A 1 174 ? 7.347 -4.173 -16.134 1.00 88.75 174 GLY A N 1
ATOM 1377 C CA . GLY A 1 174 ? 7.027 -2.759 -16.148 1.00 88.75 174 GLY A CA 1
ATOM 1378 C C . GLY A 1 174 ? 5.900 -2.380 -17.088 1.00 88.75 174 GLY A C 1
ATOM 1379 O O . GLY A 1 174 ? 5.236 -3.247 -17.664 1.00 88.75 174 GLY A O 1
ATOM 1380 N N . PRO A 1 175 ? 5.686 -1.069 -17.260 1.00 90.69 175 PRO A N 1
ATOM 1381 C CA . PRO A 1 175 ? 4.666 -0.571 -18.156 1.00 90.69 175 PRO A CA 1
ATOM 1382 C C . PRO A 1 175 ? 4.900 -1.088 -19.572 1.00 90.69 175 PRO A C 1
ATOM 1384 O O . PRO A 1 175 ? 5.997 -0.972 -20.121 1.00 90.69 175 PRO A O 1
ATOM 1387 N N . VAL A 1 176 ? 3.848 -1.648 -20.157 1.00 89.38 176 VAL A N 1
ATOM 1388 C CA . VAL A 1 176 ? 3.826 -2.095 -21.559 1.00 89.38 176 VAL A CA 1
ATOM 1389 C C . VAL A 1 176 ? 3.154 -1.067 -22.470 1.00 89.38 176 VAL A C 1
ATOM 1391 O O . VAL A 1 176 ? 3.162 -1.207 -23.688 1.00 89.38 176 VAL A O 1
ATOM 1394 N N . ASP A 1 177 ? 2.571 -0.027 -21.879 1.00 87.19 177 ASP A N 1
ATOM 1395 C CA . ASP A 1 177 ? 1.926 1.094 -22.541 1.00 87.19 177 ASP A CA 1
ATOM 1396 C C . ASP A 1 177 ? 2.772 2.373 -22.428 1.00 87.19 177 ASP A C 1
ATOM 1398 O O . ASP A 1 177 ? 3.455 2.619 -21.430 1.00 87.19 177 ASP A O 1
ATOM 1402 N N . HIS A 1 178 ? 2.706 3.217 -23.461 1.00 87.25 178 HIS A N 1
ATOM 1403 C CA . HIS A 1 178 ? 3.472 4.460 -23.513 1.00 87.25 178 HIS A CA 1
ATOM 1404 C C . HIS A 1 178 ? 3.076 5.451 -22.395 1.00 87.25 178 HIS A C 1
ATOM 1406 O O . HIS A 1 178 ? 1.880 5.620 -22.124 1.00 87.25 178 HIS A O 1
ATOM 1412 N N . PRO A 1 179 ? 4.047 6.188 -21.816 1.00 90.88 179 PRO A N 1
ATOM 1413 C CA . PRO A 1 179 ? 5.488 6.111 -22.081 1.00 90.88 179 PRO A CA 1
ATOM 1414 C C . PRO A 1 179 ? 6.143 4.886 -21.421 1.00 90.88 179 PRO A C 1
ATOM 1416 O O . PRO A 1 179 ? 5.820 4.527 -20.288 1.00 90.88 179 PRO A O 1
ATOM 1419 N N . MET A 1 180 ? 7.060 4.247 -22.153 1.00 92.31 180 MET A N 1
ATOM 1420 C CA . MET A 1 180 ? 7.846 3.122 -21.643 1.00 92.31 180 MET A CA 1
ATOM 1421 C C . MET A 1 180 ? 9.059 3.638 -20.871 1.00 92.31 180 MET A C 1
ATOM 1423 O O . MET A 1 180 ? 9.592 4.694 -21.206 1.00 92.31 180 MET A O 1
ATOM 1427 N N . LEU A 1 181 ? 9.510 2.877 -19.874 1.00 94.62 181 LEU A N 1
ATOM 1428 C CA . LEU A 1 181 ? 10.746 3.188 -19.156 1.00 94.62 181 LEU A CA 1
ATOM 1429 C C . LEU A 1 181 ? 11.948 3.076 -20.099 1.00 94.62 181 LEU A C 1
ATOM 1431 O O . LEU A 1 181 ? 12.077 2.107 -20.845 1.00 94.62 181 LEU A O 1
ATOM 1435 N N . GLU A 1 182 ? 12.841 4.059 -20.038 1.00 94.94 182 GLU A N 1
ATOM 1436 C CA . GLU A 1 182 ? 14.020 4.163 -20.908 1.00 94.94 182 GLU A CA 1
ATOM 1437 C C . GLU A 1 182 ? 15.231 3.384 -20.366 1.00 94.94 182 GLU A C 1
ATOM 1439 O O . GLU A 1 182 ? 16.290 3.354 -20.992 1.00 94.94 182 GLU A O 1
ATOM 1444 N N . ALA A 1 183 ? 15.088 2.743 -19.203 1.00 94.94 183 ALA A N 1
ATOM 1445 C CA . ALA A 1 183 ? 16.095 1.877 -18.608 1.00 94.94 183 ALA A CA 1
ATOM 1446 C C . ALA A 1 183 ? 15.504 0.518 -18.222 1.00 94.94 183 ALA A C 1
ATOM 1448 O O . ALA A 1 183 ? 14.359 0.409 -17.779 1.00 94.94 183 ALA A O 1
ATOM 1449 N N . THR A 1 184 ? 16.322 -0.525 -18.348 1.00 94.88 184 THR A N 1
ATOM 1450 C CA . THR A 1 184 ? 15.991 -1.867 -17.866 1.00 94.88 184 THR A CA 1
ATOM 1451 C C . THR A 1 184 ? 16.047 -1.894 -16.343 1.00 94.88 184 THR A C 1
ATOM 1453 O O . THR A 1 184 ? 17.003 -1.404 -15.739 1.00 94.88 184 THR A O 1
ATOM 1456 N N . ALA A 1 185 ? 15.035 -2.497 -15.722 1.00 96.69 185 ALA A N 1
ATOM 1457 C CA . ALA A 1 185 ? 15.036 -2.718 -14.284 1.00 96.69 185 ALA A CA 1
ATOM 1458 C C . ALA A 1 185 ? 16.154 -3.693 -13.867 1.00 96.69 185 ALA A C 1
ATOM 1460 O O . ALA A 1 185 ? 16.479 -4.608 -14.630 1.00 96.69 185 ALA A O 1
ATOM 1461 N N . PRO A 1 186 ? 16.710 -3.551 -12.650 1.00 97.31 186 PRO A N 1
ATOM 1462 C CA . PRO A 1 186 ? 17.574 -4.564 -12.062 1.00 97.31 186 PRO A CA 1
ATOM 1463 C C . PRO A 1 186 ? 16.885 -5.932 -12.001 1.00 97.31 186 PRO A C 1
ATOM 1465 O O . PRO A 1 186 ? 15.657 -6.028 -11.902 1.00 97.31 186 PRO A O 1
ATOM 1468 N N . GLU A 1 187 ? 17.686 -6.995 -12.019 1.00 97.19 187 GLU A N 1
ATOM 1469 C CA . GLU A 1 187 ? 17.183 -8.360 -11.877 1.00 97.19 187 GLU A CA 1
ATOM 1470 C C . GLU A 1 187 ? 16.341 -8.512 -10.598 1.00 97.19 187 GLU A C 1
ATOM 1472 O O . GLU A 1 187 ? 16.688 -7.993 -9.536 1.00 97.19 187 GLU A O 1
ATOM 1477 N N . GLY A 1 188 ? 15.194 -9.187 -10.715 1.00 97.31 188 GLY A N 1
ATOM 1478 C CA . GLY A 1 188 ? 14.269 -9.424 -9.603 1.00 97.31 188 GLY A CA 1
ATOM 1479 C C . GLY A 1 188 ? 13.443 -8.211 -9.155 1.00 97.31 188 GLY A C 1
ATOM 1480 O O . GLY A 1 188 ? 12.547 -8.372 -8.327 1.00 97.31 188 GLY A O 1
ATOM 1481 N N . TRP A 1 189 ? 13.672 -7.011 -9.705 1.00 97.88 189 TRP A N 1
ATOM 1482 C CA . TRP A 1 189 ? 12.961 -5.807 -9.260 1.00 97.88 189 TRP A CA 1
ATOM 1483 C C . TRP A 1 189 ? 11.445 -5.916 -9.461 1.00 97.88 189 TRP A C 1
ATOM 1485 O O . TRP A 1 189 ? 10.679 -5.624 -8.545 1.00 97.88 189 TRP A O 1
ATOM 1495 N N . TRP A 1 190 ? 10.998 -6.382 -10.632 1.00 98.06 190 TRP A N 1
ATOM 1496 C CA . TRP A 1 190 ? 9.568 -6.550 -10.918 1.00 98.06 190 TRP A CA 1
ATOM 1497 C C . TRP A 1 190 ? 8.918 -7.634 -10.059 1.00 98.06 190 TRP A C 1
ATOM 1499 O O . TRP A 1 190 ? 7.796 -7.446 -9.594 1.00 98.06 190 TRP A O 1
ATOM 1509 N N . ASP A 1 191 ? 9.626 -8.728 -9.788 1.00 98.31 191 ASP A N 1
ATOM 1510 C CA . ASP A 1 191 ? 9.131 -9.823 -8.952 1.00 98.31 191 ASP A CA 1
ATOM 1511 C C . ASP A 1 191 ? 8.897 -9.366 -7.511 1.00 98.31 191 ASP A C 1
ATOM 1513 O O . ASP A 1 191 ? 7.880 -9.709 -6.897 1.00 98.31 191 ASP A O 1
ATOM 1517 N N . GLU A 1 192 ? 9.825 -8.578 -6.973 1.00 98.38 192 GLU A N 1
ATOM 1518 C CA . GLU A 1 192 ? 9.724 -7.987 -5.643 1.00 98.38 192 GLU A CA 1
ATOM 1519 C C . GLU A 1 192 ? 8.640 -6.902 -5.592 1.00 98.38 192 GLU A C 1
ATOM 1521 O O . GLU A 1 192 ? 7.815 -6.880 -4.678 1.00 98.38 192 GLU A O 1
ATOM 1526 N N . SER A 1 193 ? 8.569 -6.067 -6.628 1.00 98.31 193 SER A N 1
ATOM 1527 C CA . SER A 1 193 ? 7.542 -5.036 -6.797 1.00 98.31 193 SER A CA 1
ATOM 1528 C C . SER A 1 193 ? 6.130 -5.641 -6.850 1.00 98.31 193 SER A C 1
ATOM 1530 O O . SER A 1 193 ? 5.227 -5.168 -6.160 1.00 98.31 193 SER A O 1
ATOM 1532 N N . ALA A 1 194 ? 5.943 -6.754 -7.570 1.00 98.50 194 ALA A N 1
ATOM 1533 C CA . ALA A 1 194 ? 4.688 -7.508 -7.586 1.00 98.50 194 ALA A CA 1
ATOM 1534 C C . ALA A 1 194 ? 4.360 -8.089 -6.206 1.00 98.50 194 ALA A C 1
ATOM 1536 O O . ALA A 1 194 ? 3.221 -7.996 -5.746 1.00 98.50 194 ALA A O 1
ATOM 1537 N N . ARG A 1 195 ? 5.357 -8.659 -5.516 1.00 98.62 195 ARG A N 1
ATOM 1538 C CA . ARG A 1 195 ? 5.170 -9.222 -4.173 1.00 98.62 195 ARG A CA 1
ATOM 1539 C C . ARG A 1 195 ? 4.657 -8.162 -3.197 1.00 98.62 195 ARG A C 1
ATOM 1541 O O . ARG A 1 195 ? 3.717 -8.437 -2.454 1.00 98.62 195 ARG A O 1
ATOM 1548 N N . ALA A 1 196 ? 5.251 -6.969 -3.223 1.00 98.62 196 ALA A N 1
ATOM 1549 C CA . ALA A 1 196 ? 4.835 -5.837 -2.403 1.00 98.62 196 ALA A CA 1
ATOM 1550 C C . ALA A 1 196 ? 3.421 -5.354 -2.769 1.00 98.62 196 ALA A C 1
ATOM 1552 O O . ALA A 1 196 ? 2.577 -5.219 -1.886 1.00 98.62 196 ALA A O 1
ATOM 1553 N N . LEU A 1 197 ? 3.137 -5.172 -4.063 1.00 98.69 197 LEU A N 1
ATOM 1554 C CA . LEU A 1 197 ? 1.843 -4.707 -4.570 1.00 98.69 197 LEU A CA 1
ATOM 1555 C C . LEU A 1 197 ? 0.681 -5.622 -4.161 1.00 98.69 197 LEU A C 1
ATOM 1557 O O . LEU A 1 197 ? -0.283 -5.183 -3.531 1.00 98.69 197 LEU A O 1
ATOM 156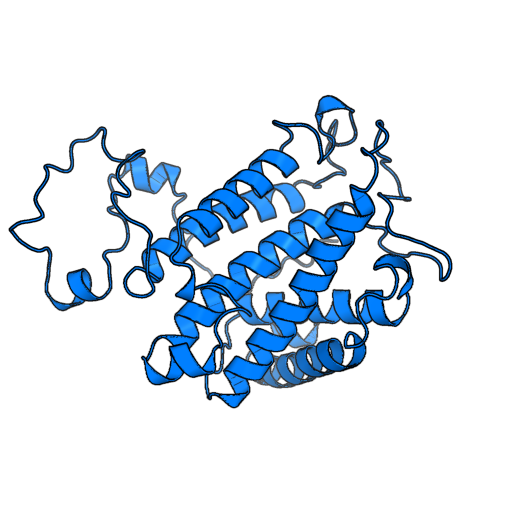1 N N . PHE A 1 198 ? 0.767 -6.903 -4.515 1.00 98.69 198 PHE A N 1
ATOM 1562 C CA . PHE A 1 198 ? -0.319 -7.850 -4.269 1.00 98.69 198 PHE A CA 1
ATOM 1563 C C . PHE A 1 198 ? -0.383 -8.277 -2.801 1.00 98.69 198 PHE A C 1
ATOM 1565 O O . PHE A 1 198 ? -1.475 -8.496 -2.282 1.00 98.69 198 PHE A O 1
ATOM 1572 N N . GLY A 1 199 ? 0.756 -8.311 -2.100 1.00 98.75 199 GLY A N 1
ATOM 1573 C CA . GLY A 1 199 ? 0.782 -8.499 -0.651 1.00 98.75 199 GLY A CA 1
ATOM 1574 C C . GLY A 1 199 ? 0.106 -7.347 0.099 1.00 98.75 199 GLY A C 1
ATOM 1575 O O . GLY A 1 199 ? -0.609 -7.582 1.070 1.00 98.75 199 GLY A O 1
ATOM 1576 N N . ALA A 1 200 ? 0.271 -6.103 -0.355 1.00 98.88 200 ALA A N 1
ATOM 1577 C CA . ALA A 1 200 ? -0.432 -4.959 0.217 1.00 98.88 200 ALA A CA 1
ATOM 1578 C C . ALA A 1 200 ? -1.950 -5.053 -0.007 1.00 98.88 200 ALA A C 1
ATOM 1580 O O . ALA A 1 200 ? -2.716 -4.871 0.938 1.00 98.88 200 ALA A O 1
ATOM 1581 N N . ALA A 1 201 ? -2.386 -5.409 -1.220 1.00 98.88 201 ALA A N 1
ATOM 1582 C CA . ALA A 1 201 ? -3.803 -5.610 -1.529 1.00 98.88 201 ALA A CA 1
ATOM 1583 C C . ALA A 1 201 ? -4.443 -6.720 -0.673 1.00 98.88 201 ALA A C 1
ATOM 1585 O O . ALA A 1 201 ? -5.551 -6.552 -0.167 1.00 98.88 201 ALA A O 1
ATOM 1586 N N . GLU A 1 202 ? -3.745 -7.839 -0.471 1.00 98.81 202 GLU A N 1
ATOM 1587 C CA . GLU A 1 202 ? -4.196 -8.922 0.410 1.00 98.81 202 GLU A CA 1
ATOM 1588 C C . GLU A 1 202 ? -4.333 -8.448 1.865 1.00 98.81 202 GLU A C 1
ATOM 1590 O O . GLU A 1 202 ? -5.363 -8.679 2.501 1.00 98.81 202 GLU A O 1
ATOM 1595 N N . ASN A 1 203 ? -3.324 -7.749 2.394 1.00 98.81 203 ASN A N 1
ATOM 1596 C CA . ASN A 1 203 ? -3.355 -7.282 3.779 1.00 98.81 203 ASN A CA 1
ATOM 1597 C C . ASN A 1 203 ? -4.448 -6.235 4.022 1.00 98.81 203 ASN A C 1
ATOM 1599 O O . ASN A 1 203 ? -5.087 -6.285 5.065 1.00 98.81 203 ASN A O 1
ATOM 1603 N N . ILE A 1 204 ? -4.722 -5.331 3.075 1.00 98.88 204 ILE A N 1
ATOM 1604 C CA . ILE A 1 204 ? -5.838 -4.377 3.195 1.00 98.88 204 ILE A CA 1
ATOM 1605 C C . ILE A 1 204 ? -7.172 -5.116 3.333 1.00 98.88 204 ILE A C 1
ATOM 1607 O O . ILE A 1 204 ? -7.941 -4.810 4.245 1.00 98.88 204 ILE A O 1
ATOM 1611 N N . ALA A 1 205 ? -7.435 -6.097 2.462 1.00 98.75 205 ALA A N 1
ATOM 1612 C CA . ALA A 1 205 ? -8.667 -6.882 2.505 1.00 98.75 205 ALA A CA 1
ATOM 1613 C C . ALA A 1 205 ? -8.832 -7.591 3.857 1.00 98.75 205 ALA A C 1
ATOM 1615 O O . ALA A 1 205 ? -9.890 -7.515 4.483 1.00 98.75 205 ALA A O 1
ATOM 1616 N N . LYS A 1 206 ? -7.753 -8.221 4.339 1.00 98.62 206 LYS A N 1
ATOM 1617 C CA . LYS A 1 206 ? -7.740 -8.939 5.617 1.00 98.62 206 LYS A CA 1
ATOM 1618 C C . LYS A 1 206 ? -7.904 -8.018 6.818 1.00 98.62 206 LYS A C 1
ATOM 1620 O O . LYS A 1 206 ? -8.678 -8.357 7.703 1.00 98.62 206 LYS A O 1
ATOM 1625 N N . ILE A 1 207 ? -7.249 -6.856 6.831 1.00 98.62 207 ILE A N 1
ATOM 1626 C CA . ILE A 1 207 ? -7.420 -5.861 7.897 1.00 98.62 207 ILE A CA 1
ATOM 1627 C C . ILE A 1 207 ? -8.878 -5.424 7.960 1.00 98.62 207 ILE A C 1
ATOM 1629 O O . ILE A 1 207 ? -9.473 -5.527 9.020 1.00 98.62 207 ILE A O 1
ATOM 1633 N N . LEU A 1 208 ? -9.477 -4.995 6.844 1.00 98.44 208 LEU A N 1
ATOM 1634 C CA . LEU A 1 208 ? -10.869 -4.526 6.835 1.00 98.44 208 LEU A CA 1
ATOM 1635 C C . LEU A 1 208 ? -11.850 -5.608 7.296 1.00 98.44 208 LEU A C 1
ATOM 1637 O O . LEU A 1 208 ? -12.761 -5.321 8.074 1.00 98.44 208 LEU A O 1
ATOM 1641 N N . HIS A 1 209 ? -11.649 -6.844 6.838 1.00 97.94 209 HIS A N 1
ATOM 1642 C CA . HIS A 1 209 ? -12.461 -7.977 7.257 1.00 97.94 209 HIS A CA 1
ATOM 1643 C C . HIS A 1 209 ? -12.297 -8.265 8.757 1.00 97.94 209 HIS A C 1
ATOM 1645 O O . HIS A 1 209 ? -13.284 -8.292 9.485 1.00 97.94 209 HIS A O 1
ATOM 1651 N N . GLU A 1 210 ? -11.062 -8.401 9.243 1.00 97.62 210 GLU A N 1
ATOM 1652 C CA . GLU A 1 210 ? -10.771 -8.688 10.650 1.00 97.62 210 GLU A CA 1
ATOM 1653 C C . GLU A 1 210 ? -11.231 -7.558 11.584 1.00 97.62 210 GLU A C 1
ATOM 1655 O O . GLU A 1 210 ? -11.780 -7.823 12.653 1.00 97.62 210 GLU A O 1
ATOM 1660 N N . SER A 1 211 ? -11.069 -6.298 11.170 1.00 96.69 211 SER A N 1
ATOM 1661 C CA . SER A 1 211 ? -11.629 -5.126 11.846 1.00 96.69 211 SER A CA 1
ATOM 1662 C C . SER A 1 211 ? -13.141 -5.269 12.006 1.00 96.69 211 SER A C 1
ATOM 1664 O O . SER A 1 211 ? -13.635 -5.152 13.127 1.00 96.69 211 SER A O 1
ATOM 1666 N N . SER A 1 212 ? -13.866 -5.591 10.929 1.00 95.31 212 SER A N 1
ATOM 1667 C CA . SER A 1 212 ? -15.319 -5.793 10.975 1.00 95.31 212 SER A CA 1
ATOM 1668 C C . SER A 1 212 ? -15.719 -6.937 11.912 1.00 95.31 212 SER A C 1
ATOM 1670 O O . SER A 1 212 ? -16.623 -6.760 12.726 1.00 95.31 212 SER A O 1
ATOM 1672 N N . GLU A 1 213 ? -15.027 -8.079 11.853 1.00 95.75 213 GLU A N 1
ATOM 1673 C CA . GLU A 1 213 ? -15.276 -9.231 12.737 1.00 95.75 213 GLU A CA 1
ATOM 1674 C C . GLU A 1 213 ? -15.041 -8.890 14.218 1.00 95.75 213 GLU A C 1
ATOM 1676 O O . GLU A 1 213 ? -15.727 -9.398 15.104 1.00 95.75 213 GLU A O 1
ATOM 1681 N N . CYS A 1 214 ? -14.103 -7.983 14.501 1.00 94.31 214 CYS A N 1
ATOM 1682 C CA . CYS A 1 214 ? -13.829 -7.492 15.850 1.00 94.31 214 CYS A CA 1
ATOM 1683 C C . CYS A 1 214 ? -14.758 -6.344 16.296 1.00 94.31 214 CYS A C 1
ATOM 1685 O O . CYS A 1 214 ? -14.542 -5.779 17.369 1.00 94.31 214 CYS A O 1
ATOM 1687 N N . GLY A 1 215 ? -15.759 -5.960 15.495 1.00 91.25 215 GLY A N 1
ATOM 1688 C CA . GLY A 1 215 ? -16.671 -4.846 15.788 1.00 91.25 215 GLY A CA 1
ATOM 1689 C C . GLY A 1 215 ? -16.096 -3.450 15.506 1.00 91.25 215 GLY A C 1
ATOM 1690 O O . GLY A 1 215 ? -16.653 -2.452 15.960 1.00 91.25 215 GLY A O 1
ATOM 1691 N N . VAL A 1 216 ? -14.990 -3.354 14.763 1.00 90.31 216 VAL A N 1
ATOM 1692 C CA . VAL A 1 216 ? -14.412 -2.092 14.274 1.00 90.31 216 VAL A CA 1
ATOM 1693 C C . VAL A 1 216 ? -14.951 -1.786 12.889 1.00 90.31 216 VAL A C 1
ATOM 1695 O O . VAL A 1 216 ? -14.429 -2.245 11.872 1.00 90.31 216 VAL A O 1
ATOM 1698 N N . HIS A 1 217 ? -15.977 -0.949 12.837 1.00 88.44 217 HIS A N 1
ATOM 1699 C CA . HIS A 1 217 ? -16.551 -0.507 11.573 1.00 88.44 217 HIS A CA 1
ATOM 1700 C C . HIS A 1 217 ? -15.857 0.767 11.086 1.00 88.44 217 HIS A C 1
ATOM 1702 O O . HIS A 1 217 ? -16.292 1.886 11.355 1.00 88.44 217 HIS A O 1
ATOM 1708 N N . LEU A 1 218 ? -14.759 0.595 10.350 1.00 93.62 218 LEU A N 1
ATOM 1709 C CA . LEU A 1 218 ? -14.063 1.700 9.691 1.00 93.62 218 LEU A CA 1
ATOM 1710 C C . LEU A 1 218 ? -14.917 2.183 8.520 1.00 93.62 218 LEU A C 1
ATOM 1712 O O . LEU A 1 218 ? -14.860 1.577 7.463 1.00 93.62 218 LEU A O 1
ATOM 1716 N N . MET A 1 219 ? -15.714 3.239 8.677 1.00 92.75 219 MET A N 1
ATOM 1717 C CA . MET A 1 219 ? -16.636 3.711 7.626 1.00 92.75 219 MET A CA 1
ATOM 1718 C C . MET A 1 219 ? -16.248 5.080 7.066 1.00 92.75 219 MET A C 1
ATOM 1720 O O . MET A 1 219 ? -17.111 5.874 6.709 1.00 92.75 219 MET A O 1
ATOM 1724 N N . THR A 1 220 ? -14.955 5.392 6.990 1.00 92.88 220 THR A N 1
ATOM 1725 C CA . THR A 1 220 ? -14.483 6.639 6.369 1.00 92.88 220 THR A CA 1
ATOM 1726 C C . THR A 1 220 ? -14.280 6.472 4.859 1.00 92.88 220 THR A C 1
ATOM 1728 O O . THR A 1 220 ? -13.937 5.375 4.410 1.00 92.88 220 THR A O 1
ATOM 1731 N N . PRO A 1 221 ? -14.402 7.545 4.050 1.00 93.38 221 PRO A N 1
ATOM 1732 C CA . PRO A 1 221 ? -14.062 7.509 2.623 1.00 93.38 221 PRO A CA 1
ATOM 1733 C C . PRO A 1 221 ? -12.658 6.973 2.330 1.00 93.38 221 PRO A C 1
ATOM 1735 O O . PRO A 1 221 ? -12.459 6.291 1.329 1.00 93.38 221 PRO A O 1
ATOM 1738 N N . PHE A 1 222 ? -11.699 7.220 3.226 1.00 95.06 222 PHE A N 1
ATOM 1739 C CA . PHE A 1 222 ? -10.355 6.656 3.129 1.00 95.06 222 PHE A CA 1
ATOM 1740 C C . PHE A 1 222 ? -10.353 5.121 3.221 1.00 95.06 222 PHE A C 1
ATOM 1742 O O . PHE A 1 222 ? -9.741 4.461 2.382 1.00 95.06 222 PHE A O 1
ATOM 1749 N N . ALA A 1 223 ? -11.063 4.538 4.194 1.00 96.69 223 ALA A N 1
ATOM 1750 C CA . ALA A 1 223 ? -11.187 3.084 4.315 1.00 96.69 223 ALA A CA 1
ATOM 1751 C C . ALA A 1 223 ? -11.926 2.473 3.108 1.00 96.69 223 ALA A C 1
ATOM 1753 O O . ALA A 1 223 ? -11.483 1.460 2.567 1.00 96.69 223 ALA A O 1
ATOM 1754 N N . GLY A 1 224 ? -12.968 3.151 2.611 1.00 96.56 224 GLY A N 1
ATOM 1755 C CA . GLY A 1 224 ? -13.641 2.808 1.354 1.00 96.56 224 GLY A CA 1
ATOM 1756 C C . GLY A 1 224 ? -12.695 2.781 0.151 1.00 96.56 224 GLY A C 1
ATOM 1757 O O . GLY A 1 224 ? -12.673 1.806 -0.597 1.00 96.56 224 GLY A O 1
ATOM 1758 N N . PHE A 1 225 ? -11.848 3.801 0.007 1.00 96.00 225 PHE A N 1
ATOM 1759 C CA . PHE A 1 225 ? -10.842 3.857 -1.053 1.00 96.00 225 PHE A CA 1
ATOM 1760 C C . PHE A 1 225 ? -9.807 2.725 -0.940 1.00 96.00 225 PHE A C 1
ATOM 1762 O O . PHE A 1 225 ? -9.414 2.139 -1.953 1.00 96.00 225 PHE A O 1
ATOM 1769 N N . CYS A 1 226 ? -9.392 2.378 0.284 1.00 98.44 226 CYS A N 1
ATOM 1770 C CA . CYS A 1 226 ? -8.522 1.226 0.527 1.00 98.44 226 CYS A CA 1
ATOM 1771 C C . CYS A 1 226 ? -9.191 -0.072 0.051 1.00 98.44 226 CYS A C 1
ATOM 1773 O O . CYS A 1 226 ? -8.573 -0.837 -0.689 1.00 98.44 226 CYS A O 1
ATOM 1775 N N . ALA A 1 227 ? -10.457 -0.292 0.425 1.00 98.31 227 ALA A N 1
ATOM 1776 C CA . ALA A 1 227 ? -11.230 -1.467 0.029 1.00 98.31 227 ALA A CA 1
ATOM 1777 C C . ALA A 1 227 ? -11.375 -1.579 -1.493 1.00 98.31 227 ALA A C 1
ATOM 1779 O O . ALA A 1 227 ? -11.120 -2.640 -2.055 1.00 98.31 227 ALA A O 1
ATOM 1780 N N . PHE A 1 228 ? -11.718 -0.477 -2.164 1.00 97.81 228 PHE A N 1
ATOM 1781 C CA . PHE A 1 228 ? -11.825 -0.414 -3.621 1.00 97.81 228 PHE A CA 1
ATOM 1782 C C . PHE A 1 228 ? -10.497 -0.751 -4.307 1.00 97.81 228 PHE A C 1
ATOM 1784 O O . PHE A 1 228 ? -10.433 -1.639 -5.160 1.00 97.81 228 PHE A O 1
ATOM 1791 N N . SER A 1 229 ? -9.412 -0.100 -3.882 1.00 98.00 229 SER A N 1
ATOM 1792 C CA . SER A 1 229 ? -8.079 -0.299 -4.460 1.00 98.00 229 SER A CA 1
ATOM 1793 C C . SER A 1 229 ? -7.588 -1.737 -4.280 1.00 98.00 229 SER A C 1
ATOM 1795 O O . SER A 1 229 ? -7.083 -2.352 -5.221 1.00 98.00 229 SER A O 1
ATOM 1797 N N . ALA A 1 230 ? -7.776 -2.304 -3.087 1.00 98.75 230 ALA A N 1
ATOM 1798 C CA . ALA A 1 230 ? -7.426 -3.687 -2.792 1.00 98.75 230 ALA A CA 1
ATOM 1799 C C . ALA A 1 230 ? -8.314 -4.686 -3.542 1.00 98.75 230 ALA A C 1
ATOM 1801 O O . ALA A 1 230 ? -7.797 -5.653 -4.099 1.00 98.75 230 ALA A O 1
ATOM 1802 N N . GLY A 1 231 ? -9.626 -4.451 -3.603 1.00 98.38 231 GLY A N 1
ATOM 1803 C CA . GLY A 1 231 ? -10.577 -5.298 -4.321 1.00 98.38 231 GLY A CA 1
ATOM 1804 C C . GLY A 1 231 ? -10.233 -5.393 -5.804 1.00 98.38 231 GLY A C 1
ATOM 1805 O O . GLY A 1 231 ? -10.111 -6.495 -6.339 1.00 98.38 231 GLY A O 1
ATOM 1806 N N . TYR A 1 232 ? -9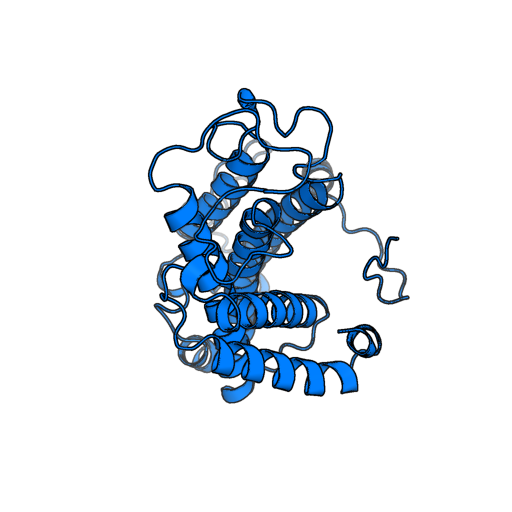.954 -4.254 -6.442 1.00 96.69 232 TYR A N 1
ATOM 1807 C CA . TYR A 1 232 ? -9.518 -4.208 -7.835 1.00 96.69 232 TYR A CA 1
ATOM 1808 C C . TYR A 1 232 ? -8.193 -4.967 -8.062 1.00 96.69 232 TYR A C 1
ATOM 1810 O O . TYR A 1 232 ? -8.073 -5.721 -9.028 1.00 96.69 232 TYR A O 1
ATOM 1818 N N . LEU A 1 233 ? -7.187 -4.809 -7.191 1.00 98.19 233 LEU A N 1
ATOM 1819 C CA . LEU A 1 233 ? -5.898 -5.504 -7.351 1.00 98.19 233 LEU A CA 1
ATOM 1820 C C . LEU A 1 233 ? -6.012 -7.019 -7.104 1.00 98.19 233 LEU A C 1
ATOM 1822 O O . LEU A 1 233 ? -5.337 -7.809 -7.767 1.00 98.19 233 LEU A O 1
AT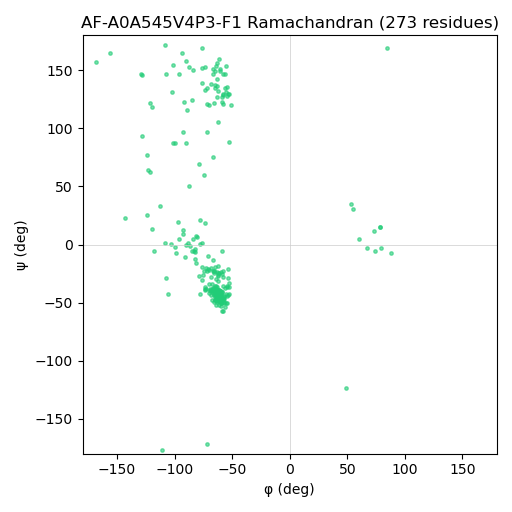OM 1826 N N . ASN A 1 234 ? -6.878 -7.437 -6.180 1.00 98.62 234 ASN A N 1
ATOM 1827 C CA . ASN A 1 234 ? -7.166 -8.849 -5.941 1.00 98.62 234 ASN A CA 1
ATOM 1828 C C . ASN A 1 234 ? -7.935 -9.476 -7.117 1.00 98.62 234 ASN A C 1
ATOM 1830 O O . ASN A 1 234 ? -7.600 -10.579 -7.546 1.00 98.62 234 ASN A O 1
ATOM 1834 N N . LEU A 1 235 ? -8.893 -8.753 -7.707 1.00 97.88 235 LEU A N 1
ATOM 1835 C CA . LEU A 1 235 ? -9.553 -9.131 -8.962 1.00 97.88 235 LEU A CA 1
ATOM 1836 C C . LEU A 1 235 ? -8.531 -9.297 -10.098 1.00 97.88 235 LEU A C 1
ATOM 1838 O O . LEU A 1 235 ? -8.542 -10.304 -10.807 1.00 97.88 235 LEU A O 1
ATOM 1842 N N . TYR A 1 236 ? -7.622 -8.330 -10.243 1.00 97.38 236 TYR A N 1
ATOM 1843 C CA . TYR A 1 236 ? -6.559 -8.352 -11.247 1.00 97.38 236 TYR A CA 1
ATOM 1844 C C . TYR A 1 236 ? -5.702 -9.619 -11.132 1.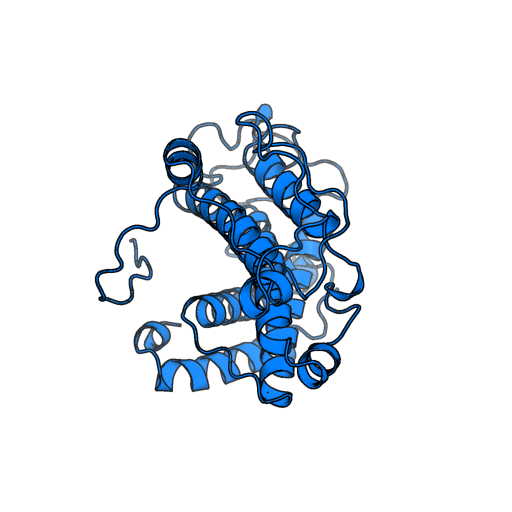00 97.38 236 TYR A C 1
ATOM 1846 O O . TYR A 1 236 ? -5.555 -10.362 -12.101 1.00 97.38 236 TYR A O 1
ATOM 1854 N N . VAL A 1 237 ? -5.155 -9.909 -9.948 1.00 97.81 237 VAL A N 1
ATOM 1855 C CA . VAL A 1 237 ? -4.246 -11.056 -9.779 1.00 97.81 237 VAL A CA 1
ATOM 1856 C C . VAL A 1 237 ? -4.978 -12.396 -9.778 1.00 97.81 237 VAL A C 1
ATOM 1858 O O . VAL A 1 237 ? -4.375 -13.412 -10.107 1.00 97.81 237 VAL A O 1
ATOM 1861 N N . TYR A 1 238 ? -6.277 -12.418 -9.467 1.00 97.75 238 TYR A N 1
ATOM 1862 C CA . TYR A 1 238 ? -7.102 -13.614 -9.616 1.00 97.75 238 TYR A CA 1
ATOM 1863 C C . TYR A 1 238 ? -7.199 -14.060 -11.083 1.00 97.75 238 TYR A C 1
ATOM 1865 O O . TYR A 1 238 ? -7.002 -15.239 -11.375 1.00 97.75 238 TYR A O 1
ATOM 1873 N N . TYR A 1 239 ? -7.446 -13.127 -12.008 1.00 97.12 239 TYR A N 1
ATOM 1874 C CA . TYR A 1 239 ? -7.508 -13.434 -13.443 1.00 97.12 239 TYR A CA 1
ATOM 1875 C C . TYR A 1 239 ? -6.128 -13.579 -14.095 1.00 97.12 239 TYR A C 1
ATOM 1877 O O . TYR A 1 239 ? -5.983 -14.327 -15.062 1.00 97.12 239 TYR A O 1
ATOM 1885 N N . PHE A 1 240 ? -5.106 -12.912 -13.555 1.00 97.00 240 PHE A N 1
ATOM 1886 C CA . PHE A 1 240 ? -3.738 -12.944 -14.072 1.00 97.00 240 PHE A CA 1
ATOM 1887 C C . PHE A 1 240 ? -2.741 -13.421 -13.002 1.00 97.00 240 PHE A C 1
ATOM 1889 O O . PHE A 1 240 ? -1.841 -12.674 -12.612 1.00 97.00 240 PHE A O 1
ATOM 1896 N N . PRO A 1 241 ? -2.835 -14.677 -12.526 1.00 97.19 241 PRO A N 1
ATOM 1897 C CA . PRO A 1 241 ? -2.046 -15.159 -11.386 1.00 97.19 241 PRO A CA 1
ATOM 1898 C C . PRO A 1 241 ? -0.535 -15.141 -11.642 1.00 97.19 241 PRO A C 1
ATOM 1900 O O . PRO A 1 241 ? 0.262 -15.001 -10.710 1.00 97.19 241 PRO A O 1
ATOM 1903 N N . ARG A 1 242 ? -0.118 -15.233 -12.911 1.00 97.56 242 ARG A N 1
ATOM 1904 C CA . ARG A 1 242 ? 1.290 -15.138 -13.315 1.00 97.56 242 ARG A CA 1
ATOM 1905 C C . ARG A 1 242 ? 1.895 -13.756 -13.067 1.00 97.56 242 ARG A C 1
ATOM 1907 O O . ARG A 1 242 ? 3.096 -13.697 -12.826 1.00 97.56 242 ARG A O 1
ATOM 1914 N N . MET A 1 243 ? 1.089 -12.694 -12.983 1.00 97.31 243 MET A N 1
ATOM 1915 C CA . MET A 1 243 ? 1.546 -11.344 -12.618 1.00 97.31 243 MET A CA 1
ATOM 1916 C C . MET A 1 243 ? 2.044 -11.238 -11.176 1.00 97.31 243 MET A C 1
ATOM 1918 O O . MET A 1 243 ? 2.706 -10.264 -10.838 1.00 97.31 243 MET A O 1
ATOM 1922 N N . ASN A 1 244 ? 1.768 -12.237 -10.334 1.00 97.88 244 ASN A N 1
ATOM 1923 C CA . ASN A 1 244 ? 2.415 -12.392 -9.035 1.00 97.88 244 ASN A CA 1
ATOM 1924 C C . ASN A 1 244 ? 3.089 -13.759 -8.871 1.00 97.88 244 ASN A C 1
ATOM 1926 O O . ASN A 1 244 ? 3.232 -14.251 -7.751 1.00 97.88 244 ASN A O 1
ATOM 1930 N N . LEU A 1 245 ? 3.477 -14.405 -9.974 1.00 98.00 245 LEU A N 1
ATOM 1931 C CA . LEU A 1 245 ? 4.141 -15.713 -9.963 1.00 98.00 245 LEU A CA 1
ATOM 1932 C C . LEU A 1 245 ? 3.345 -16.800 -9.208 1.00 98.00 245 LEU A C 1
ATOM 1934 O O . LEU A 1 245 ? 3.924 -17.684 -8.586 1.00 98.00 245 LEU A O 1
ATOM 1938 N N . GLY A 1 246 ? 2.010 -16.712 -9.202 1.00 97.19 246 GLY A N 1
ATOM 1939 C CA . GLY A 1 246 ? 1.138 -17.644 -8.479 1.00 97.19 246 GLY A CA 1
ATOM 1940 C C . GLY A 1 246 ? 1.123 -17.475 -6.953 1.00 97.19 246 GLY A C 1
ATOM 1941 O O . GLY A 1 246 ? 0.566 -18.319 -6.257 1.00 97.19 246 GLY A O 1
ATOM 1942 N N . ARG A 1 247 ? 1.690 -16.389 -6.408 1.00 97.88 247 ARG A N 1
ATOM 1943 C CA . ARG A 1 247 ? 1.824 -16.155 -4.955 1.00 97.88 247 ARG A CA 1
ATOM 1944 C C . ARG A 1 247 ? 0.566 -15.595 -4.271 1.00 97.88 247 ARG A C 1
ATOM 1946 O O . ARG A 1 247 ? 0.629 -15.264 -3.094 1.00 97.88 247 ARG A O 1
ATOM 1953 N N . SER A 1 248 ? -0.568 -15.508 -4.971 1.00 98.06 248 SER A N 1
ATOM 1954 C CA . SER A 1 248 ? -1.835 -14.966 -4.440 1.00 98.06 248 SER A CA 1
ATOM 1955 C C . SER A 1 248 ? -2.987 -15.984 -4.498 1.00 98.06 248 SER A C 1
ATOM 1957 O O . SER A 1 248 ? -3.988 -15.741 -5.172 1.00 98.06 248 SER A O 1
ATOM 1959 N N . PRO A 1 249 ? -2.898 -17.131 -3.797 1.00 97.50 249 PRO A N 1
ATOM 1960 C CA . PRO A 1 249 ? -3.942 -18.160 -3.844 1.00 97.50 249 PRO A CA 1
ATOM 1961 C C . PRO A 1 249 ? -5.278 -17.694 -3.240 1.00 97.50 249 PRO A C 1
ATOM 1963 O O . PRO A 1 249 ? -6.331 -18.208 -3.603 1.00 97.50 249 PRO A O 1
ATOM 1966 N N . GLN A 1 250 ? -5.247 -16.708 -2.338 1.00 97.88 250 GLN A N 1
ATOM 1967 C CA . GLN A 1 250 ? -6.427 -16.162 -1.655 1.00 97.88 250 GLN A CA 1
ATOM 1968 C C . GLN A 1 250 ? -7.027 -14.939 -2.365 1.00 97.88 250 GLN A C 1
ATOM 1970 O O . GLN A 1 250 ? -7.914 -14.297 -1.808 1.00 97.88 250 GLN A O 1
ATOM 1975 N N . ALA A 1 251 ? -6.570 -14.605 -3.578 1.00 98.38 251 ALA A N 1
ATOM 1976 C CA . ALA A 1 251 ? -6.987 -13.395 -4.289 1.00 98.38 251 ALA A CA 1
ATOM 1977 C C . ALA A 1 251 ? -8.510 -13.291 -4.433 1.00 98.38 251 ALA A C 1
ATOM 1979 O O . ALA A 1 251 ? -9.088 -12.249 -4.138 1.00 98.38 251 ALA A O 1
ATOM 1980 N N . LYS A 1 252 ? -9.179 -14.394 -4.796 1.00 98.50 252 LYS A N 1
ATOM 1981 C CA . LYS A 1 252 ? -10.643 -14.417 -4.889 1.00 98.50 252 LYS A CA 1
ATOM 1982 C C . LYS A 1 252 ? -11.312 -14.120 -3.546 1.00 98.50 252 LYS A C 1
ATOM 1984 O O . LYS A 1 252 ? -12.187 -13.268 -3.486 1.00 98.50 252 LYS A O 1
ATOM 1989 N N . THR A 1 253 ? -10.886 -14.787 -2.477 1.00 98.69 253 THR A N 1
ATOM 1990 C CA . THR A 1 253 ? -11.438 -14.567 -1.134 1.00 98.69 253 THR A CA 1
ATOM 1991 C C . THR A 1 253 ? -11.233 -13.124 -0.674 1.00 98.69 253 THR A C 1
ATOM 1993 O O . THR A 1 253 ? -12.158 -12.511 -0.157 1.00 98.69 253 THR A O 1
ATOM 1996 N N . CYS A 1 254 ? -10.048 -12.554 -0.906 1.00 98.75 254 CYS A N 1
ATOM 1997 C CA . CYS A 1 254 ? -9.742 -11.169 -0.544 1.00 98.75 254 CYS A CA 1
ATOM 1998 C C . CYS A 1 254 ? -10.568 -10.167 -1.364 1.00 98.75 254 CYS A C 1
ATOM 2000 O O . CYS A 1 254 ? -11.044 -9.172 -0.826 1.00 98.75 254 CYS A O 1
ATOM 2002 N N . MET A 1 255 ? -10.777 -10.442 -2.653 1.00 98.31 255 MET A N 1
ATOM 2003 C CA . MET A 1 255 ? -11.677 -9.664 -3.502 1.00 98.31 255 MET A CA 1
ATOM 2004 C C . MET A 1 255 ? -13.115 -9.707 -2.969 1.00 98.31 255 MET A C 1
ATOM 2006 O O . MET A 1 255 ? -13.731 -8.654 -2.832 1.00 98.31 255 MET A O 1
ATOM 2010 N N . ASP A 1 256 ? -13.629 -10.894 -2.636 1.00 98.44 256 ASP A N 1
ATOM 2011 C CA . ASP A 1 256 ? -14.985 -11.066 -2.101 1.00 98.44 256 ASP A CA 1
ATOM 2012 C C . ASP A 1 256 ? -15.145 -10.304 -0.761 1.00 98.44 256 ASP A C 1
ATOM 2014 O O . ASP A 1 256 ? -16.109 -9.561 -0.594 1.00 98.44 256 ASP A O 1
ATOM 2018 N N . MET A 1 257 ? -14.145 -10.353 0.135 1.00 98.56 257 MET A N 1
ATOM 2019 C CA . MET A 1 257 ? -14.112 -9.549 1.373 1.00 98.56 257 MET A CA 1
ATOM 2020 C C . MET A 1 257 ? -14.205 -8.037 1.106 1.00 98.56 257 MET A C 1
ATOM 2022 O O . MET A 1 257 ? -14.945 -7.326 1.789 1.00 98.56 257 MET A O 1
ATOM 2026 N N . CYS A 1 258 ? -13.466 -7.524 0.115 1.00 98.31 258 CYS A N 1
ATOM 2027 C CA . CYS A 1 258 ? -13.534 -6.112 -0.265 1.00 98.31 258 CYS A CA 1
ATOM 2028 C C . CYS A 1 258 ? -14.906 -5.736 -0.838 1.00 98.31 258 CYS A C 1
ATOM 2030 O O . CYS A 1 258 ? -15.428 -4.672 -0.508 1.00 98.31 258 CYS A O 1
ATOM 2032 N N . LEU A 1 259 ? -15.503 -6.596 -1.669 1.00 97.00 259 LEU A N 1
ATOM 2033 C CA . LEU A 1 259 ? -16.835 -6.374 -2.237 1.00 97.00 259 LEU A CA 1
ATOM 2034 C C . LEU A 1 259 ? -17.914 -6.348 -1.152 1.00 97.00 259 LEU A C 1
ATOM 2036 O O . LEU A 1 259 ? -18.770 -5.464 -1.160 1.00 97.00 259 LEU A O 1
ATOM 2040 N N . ASP A 1 260 ? -17.859 -7.267 -0.190 1.00 96.94 260 ASP A N 1
ATOM 2041 C CA . ASP A 1 260 ? -18.785 -7.292 0.944 1.00 96.94 260 ASP A CA 1
ATOM 2042 C C . ASP A 1 260 ? -18.678 -6.016 1.782 1.00 96.94 260 ASP A C 1
ATOM 2044 O O . ASP A 1 260 ? -19.697 -5.407 2.125 1.00 96.94 260 ASP A O 1
ATOM 2048 N N . TYR A 1 261 ? -17.452 -5.558 2.047 1.00 97.00 261 TYR A N 1
ATOM 2049 C CA . TYR A 1 261 ? -17.213 -4.286 2.719 1.00 97.00 261 TYR A CA 1
ATOM 2050 C C . TYR A 1 261 ? -17.802 -3.106 1.922 1.00 97.00 261 TYR A C 1
ATOM 2052 O O . TYR A 1 261 ? -18.546 -2.299 2.483 1.00 97.00 261 TYR A O 1
ATOM 2060 N N . LEU A 1 262 ? -17.545 -3.010 0.611 1.00 95.69 262 LEU A N 1
ATOM 2061 C CA . LEU A 1 262 ? -18.054 -1.921 -0.237 1.00 95.69 262 LEU A CA 1
ATOM 2062 C C . LEU A 1 262 ? -19.588 -1.917 -0.327 1.00 95.69 262 LEU A C 1
ATOM 2064 O O . LEU A 1 262 ? -20.213 -0.856 -0.279 1.00 95.69 262 LEU A O 1
ATOM 2068 N N . ASN A 1 263 ? -20.215 -3.096 -0.352 1.00 94.44 263 ASN A N 1
ATOM 2069 C CA . ASN A 1 263 ? -21.671 -3.250 -0.308 1.00 94.44 263 ASN A CA 1
ATOM 2070 C C . ASN A 1 263 ? -22.294 -2.746 1.002 1.00 94.44 263 ASN A C 1
ATOM 2072 O O . ASN A 1 263 ? -23.447 -2.303 1.018 1.00 94.44 263 ASN A O 1
ATOM 2076 N N . GLN A 1 264 ? -21.563 -2.806 2.114 1.00 93.44 264 GLN A N 1
ATOM 2077 C CA . GLN A 1 264 ? -21.975 -2.153 3.354 1.00 93.44 264 GLN A CA 1
ATOM 2078 C C . GLN A 1 264 ? -21.688 -0.650 3.303 1.00 93.44 264 GLN A C 1
ATOM 2080 O O . GLN A 1 264 ? -22.543 0.152 3.676 1.00 93.44 264 GLN A O 1
ATOM 2085 N N . PHE A 1 265 ? -20.523 -0.265 2.782 1.00 93.00 265 PHE A N 1
ATOM 2086 C CA . PHE A 1 265 ? -20.064 1.117 2.681 1.00 93.00 265 PHE A CA 1
ATOM 2087 C C . PHE A 1 265 ? -21.011 2.007 1.861 1.00 93.00 265 PHE A C 1
ATOM 2089 O O . PHE A 1 265 ? -21.362 3.102 2.310 1.00 93.00 265 PHE A O 1
ATOM 2096 N N . ARG A 1 266 ? -21.546 1.506 0.740 1.00 92.69 266 ARG A N 1
ATOM 2097 C CA . ARG A 1 266 ? -22.539 2.214 -0.094 1.00 92.69 266 ARG A CA 1
ATOM 2098 C C . ARG A 1 266 ? -23.862 2.534 0.594 1.00 92.69 266 ARG A C 1
ATOM 2100 O O . ARG A 1 266 ? -24.588 3.409 0.142 1.00 92.69 266 ARG A O 1
ATOM 2107 N N . LYS A 1 267 ? -24.190 1.857 1.699 1.00 91.81 267 LYS A N 1
ATOM 2108 C CA . LYS A 1 267 ? -25.389 2.181 2.491 1.00 91.81 267 LYS A CA 1
ATOM 2109 C C . LYS A 1 267 ? -25.217 3.478 3.283 1.00 91.81 267 LYS A C 1
ATOM 2111 O O . LYS A 1 267 ? -26.211 4.054 3.709 1.00 91.81 267 LYS A O 1
ATOM 2116 N N . ILE A 1 268 ? -23.970 3.906 3.501 1.00 89.75 268 ILE A N 1
ATOM 2117 C CA . ILE A 1 268 ? -23.616 5.108 4.266 1.00 89.75 268 ILE A CA 1
ATOM 2118 C C . ILE A 1 268 ? -23.172 6.235 3.331 1.00 89.75 268 ILE A C 1
ATOM 2120 O O . ILE A 1 268 ? -23.575 7.380 3.522 1.00 89.75 268 ILE A O 1
ATOM 2124 N N . TRP A 1 269 ? -22.364 5.920 2.316 1.00 87.38 269 TRP A N 1
ATOM 2125 C CA . TRP A 1 269 ? -21.765 6.917 1.432 1.00 87.38 269 TRP A CA 1
ATOM 2126 C C . TRP A 1 269 ? -22.177 6.711 -0.022 1.00 87.38 269 TRP A C 1
ATOM 2128 O O . TRP A 1 269 ? -21.807 5.721 -0.647 1.00 87.38 269 TRP A O 1
ATOM 2138 N N . THR A 1 270 ? -22.851 7.709 -0.594 1.00 83.88 270 THR A N 1
ATOM 2139 C CA . THR A 1 270 ? -23.283 7.711 -2.004 1.00 83.88 270 THR A CA 1
ATOM 2140 C C . THR A 1 270 ? -22.119 7.659 -2.992 1.00 83.88 270 THR A C 1
ATOM 2142 O O . THR A 1 270 ? -22.274 7.168 -4.104 1.00 83.88 270 THR A O 1
ATOM 2145 N N . ILE A 1 271 ? -20.926 8.114 -2.589 1.00 79.19 271 ILE A N 1
ATOM 2146 C CA . ILE A 1 271 ? -19.719 8.046 -3.427 1.00 79.19 271 ILE A CA 1
ATOM 2147 C C . ILE A 1 271 ? -19.360 6.610 -3.830 1.00 79.19 271 ILE A C 1
ATOM 2149 O O . ILE A 1 271 ? -18.742 6.398 -4.868 1.00 79.19 271 ILE A O 1
ATOM 2153 N N . ALA A 1 272 ? -19.778 5.631 -3.030 1.00 76.56 272 ALA A N 1
ATOM 2154 C CA . ALA A 1 272 ? -19.500 4.227 -3.268 1.00 76.56 272 ALA A CA 1
ATOM 2155 C C . ALA A 1 272 ? -20.467 3.567 -4.256 1.00 76.56 272 ALA A C 1
ATOM 2157 O O . ALA A 1 272 ? -20.244 2.423 -4.625 1.00 76.56 272 ALA A O 1
ATOM 2158 N N . ASP A 1 273 ? -21.520 4.251 -4.717 1.00 77.44 273 ASP A N 1
ATOM 2159 C CA . ASP A 1 273 ? -22.377 3.704 -5.778 1.00 77.44 273 ASP A CA 1
ATOM 2160 C C . ASP A 1 273 ? -21.626 3.553 -7.114 1.00 77.44 273 ASP A C 1
ATOM 2162 O O . ASP A 1 273 ? -22.060 2.796 -7.980 1.00 77.44 273 ASP A O 1
ATOM 2166 N N . GLY A 1 274 ? -20.503 4.262 -7.282 1.00 77.25 274 GLY A N 1
ATOM 2167 C CA . GLY A 1 274 ? -19.610 4.129 -8.433 1.00 77.25 274 GLY A CA 1
ATOM 2168 C C . GLY A 1 274 ? -18.415 3.194 -8.221 1.00 77.25 274 GLY A C 1
ATOM 2169 O O . GLY A 1 274 ? -17.550 3.159 -9.097 1.00 77.25 274 GLY A O 1
ATOM 2170 N N . TRP A 1 275 ? -18.320 2.514 -7.073 1.00 77.38 275 TRP A N 1
ATOM 2171 C CA . TRP A 1 275 ? -17.178 1.680 -6.671 1.00 77.38 275 TRP A CA 1
ATOM 2172 C C . TRP A 1 275 ? -17.512 0.190 -6.662 1.00 77.38 275 TRP A C 1
ATOM 2174 O O . TRP A 1 275 ? -18.668 -0.169 -6.346 1.00 77.38 275 TRP A O 1
#